Protein AF-A0A0C2M669-F1 (afdb_monomer)

Structure (mmCIF, N/CA/C/O backbone):
data_AF-A0A0C2M669-F1
#
_entry.id   AF-A0A0C2M669-F1
#
loop_
_atom_site.group_PDB
_atom_site.id
_atom_site.type_symbol
_atom_site.label_atom_id
_atom_site.label_alt_id
_atom_site.label_comp_id
_atom_site.label_asym_id
_atom_site.label_entity_id
_atom_site.label_seq_id
_atom_site.pdbx_PDB_ins_code
_atom_site.Cartn_x
_atom_site.Cartn_y
_atom_site.Cartn_z
_atom_site.occupancy
_atom_site.B_iso_or_equiv
_atom_site.auth_seq_id
_atom_site.auth_comp_id
_atom_site.auth_asym_id
_atom_site.auth_atom_id
_atom_site.pdbx_PDB_model_num
ATOM 1 N N . MET A 1 1 ? 34.568 -18.921 17.396 1.00 44.53 1 MET A N 1
ATOM 2 C CA . MET A 1 1 ? 35.371 -19.991 16.759 1.00 44.53 1 MET A CA 1
ATOM 3 C C . MET A 1 1 ? 36.052 -19.413 15.510 1.00 44.53 1 MET A C 1
ATOM 5 O O . MET A 1 1 ? 36.106 -20.054 14.475 1.00 44.53 1 MET A O 1
ATOM 9 N N . ASP A 1 2 ? 36.629 -18.204 15.601 1.00 40.06 2 ASP A N 1
ATOM 10 C CA . ASP A 1 2 ? 36.822 -17.335 14.416 1.00 40.06 2 ASP A CA 1
ATOM 11 C C . ASP A 1 2 ? 38.267 -16.865 14.205 1.00 40.06 2 ASP A C 1
ATOM 13 O O . ASP A 1 2 ? 38.527 -15.861 13.546 1.00 40.06 2 ASP A O 1
ATOM 17 N N . LYS A 1 3 ? 39.242 -17.595 14.758 1.00 39.38 3 LYS A N 1
ATOM 18 C CA . LYS A 1 3 ? 40.675 -17.295 14.571 1.00 39.38 3 LYS A CA 1
ATOM 19 C C . LYS A 1 3 ? 41.401 -18.211 13.578 1.00 39.38 3 LYS A C 1
ATOM 21 O O . LYS A 1 3 ? 42.573 -17.974 13.308 1.00 39.38 3 LYS A O 1
ATOM 26 N N . TYR A 1 4 ? 40.723 -19.194 12.978 1.00 37.78 4 TYR A N 1
ATOM 27 C CA . TYR A 1 4 ? 41.372 -20.209 12.130 1.00 37.78 4 TYR A CA 1
ATOM 28 C C . TYR A 1 4 ? 41.105 -20.096 10.617 1.00 37.78 4 TYR A C 1
ATOM 30 O O . TYR A 1 4 ? 41.740 -20.803 9.840 1.00 37.78 4 TYR A O 1
ATOM 38 N N . LEU A 1 5 ? 40.250 -19.174 10.159 1.00 43.16 5 LEU A N 1
ATOM 39 C CA . LEU A 1 5 ? 39.857 -19.098 8.739 1.00 43.16 5 LEU A CA 1
ATOM 40 C C . LEU A 1 5 ? 40.686 -18.131 7.870 1.00 43.16 5 LEU A C 1
ATOM 42 O O . LEU A 1 5 ? 40.515 -18.114 6.655 1.00 43.16 5 LEU A O 1
ATOM 46 N N . LYS A 1 6 ? 41.621 -17.353 8.438 1.00 43.12 6 LYS A N 1
ATOM 47 C CA . LYS A 1 6 ? 42.347 -16.305 7.684 1.00 43.12 6 LYS A CA 1
ATOM 48 C C . LYS A 1 6 ? 43.726 -16.690 7.123 1.00 43.12 6 LYS A C 1
ATOM 50 O O . LYS A 1 6 ? 44.303 -15.891 6.396 1.00 43.12 6 LYS A O 1
ATOM 55 N N . ARG A 1 7 ? 44.263 -17.892 7.387 1.00 39.41 7 ARG A N 1
ATOM 56 C CA . ARG A 1 7 ? 45.608 -18.279 6.886 1.00 39.41 7 ARG A CA 1
ATOM 57 C C . ARG A 1 7 ? 45.636 -18.952 5.509 1.00 39.41 7 ARG A C 1
ATOM 59 O O . ARG A 1 7 ? 46.642 -18.828 4.825 1.00 39.41 7 ARG A O 1
ATOM 66 N N . LYS A 1 8 ? 44.552 -19.590 5.048 1.00 38.12 8 LYS A N 1
ATOM 67 C CA . LYS A 1 8 ? 44.533 -20.268 3.730 1.00 38.12 8 LYS A CA 1
ATOM 68 C C . LYS A 1 8 ? 44.313 -19.338 2.529 1.00 38.12 8 LYS A C 1
ATOM 70 O O . LYS A 1 8 ? 44.595 -19.736 1.407 1.00 38.12 8 LYS A O 1
ATOM 75 N N . ALA A 1 9 ? 43.839 -18.111 2.744 1.00 41.41 9 ALA A N 1
ATOM 76 C CA . ALA A 1 9 ? 43.594 -17.167 1.651 1.00 41.41 9 ALA A CA 1
ATOM 77 C C . ALA A 1 9 ? 44.859 -16.414 1.201 1.00 41.41 9 ALA A C 1
ATOM 79 O O . ALA A 1 9 ? 44.921 -15.989 0.055 1.00 41.41 9 ALA A O 1
ATOM 80 N N . TYR A 1 10 ? 45.874 -16.279 2.066 1.00 38.34 10 TYR A N 1
ATOM 81 C CA . TYR A 1 10 ? 47.068 -15.477 1.760 1.00 38.34 10 TYR A CA 1
ATOM 82 C C . TYR A 1 10 ? 48.204 -16.258 1.080 1.00 38.34 10 TYR A C 1
ATOM 84 O O . TYR A 1 10 ? 48.945 -15.664 0.309 1.00 38.34 10 TYR A O 1
ATOM 92 N N . GLN A 1 11 ? 48.306 -17.578 1.273 1.00 37.88 11 GLN A N 1
ATOM 93 C CA . GLN A 1 11 ? 49.301 -18.397 0.555 1.00 37.88 11 GLN A CA 1
ATOM 94 C C . GLN A 1 11 ? 48.889 -18.702 -0.898 1.00 37.88 11 GLN A C 1
ATOM 96 O O . GLN A 1 11 ? 49.738 -18.787 -1.774 1.00 37.88 11 GLN A O 1
ATOM 101 N N . ASN A 1 12 ? 47.585 -18.727 -1.201 1.00 35.44 12 ASN A N 1
ATOM 102 C CA . ASN A 1 12 ? 47.089 -18.917 -2.573 1.00 35.44 12 ASN A CA 1
ATOM 103 C C . ASN A 1 12 ? 47.210 -17.665 -3.470 1.00 35.44 12 ASN A C 1
ATOM 105 O O . ASN A 1 12 ? 46.909 -17.744 -4.658 1.00 35.44 12 ASN A O 1
ATOM 109 N N . LEU A 1 13 ? 47.625 -16.516 -2.919 1.00 38.22 13 LEU A N 1
ATOM 110 C CA . LEU A 1 13 ? 47.837 -15.261 -3.657 1.00 38.22 13 LEU A CA 1
ATOM 111 C C . LEU A 1 13 ? 49.298 -15.052 -4.092 1.00 38.22 13 LEU A C 1
ATOM 113 O O . LEU A 1 13 ? 49.553 -14.219 -4.966 1.00 38.22 13 LEU A O 1
ATOM 117 N N . GLU A 1 14 ? 50.243 -15.800 -3.516 1.00 35.59 14 GLU A N 1
ATOM 118 C CA . GLU A 1 14 ? 51.663 -15.743 -3.895 1.00 35.59 14 GLU A CA 1
ATOM 119 C C . GLU A 1 14 ? 52.032 -16.829 -4.920 1.00 35.59 14 GLU A C 1
ATOM 121 O O . GLU A 1 14 ? 52.806 -16.549 -5.836 1.00 35.59 14 GLU A O 1
ATOM 126 N N . ASP A 1 15 ? 51.370 -17.991 -4.899 1.00 35.38 15 ASP A N 1
ATOM 127 C CA . ASP A 1 15 ? 51.602 -19.060 -5.887 1.00 35.38 15 ASP A CA 1
ATOM 128 C C . ASP A 1 15 ? 50.883 -18.833 -7.234 1.00 35.38 15 ASP A C 1
ATOM 130 O O . ASP A 1 15 ? 51.297 -19.360 -8.269 1.00 35.38 15 ASP A O 1
ATOM 134 N N . SER A 1 16 ? 49.849 -17.982 -7.285 1.00 36.19 16 SER A N 1
ATOM 135 C CA . SER A 1 16 ? 49.149 -17.643 -8.537 1.00 36.19 16 SER A CA 1
ATOM 136 C C . SER A 1 16 ? 49.844 -16.551 -9.361 1.00 36.19 16 SER A C 1
ATOM 138 O O . SER A 1 16 ? 49.404 -16.244 -10.468 1.00 36.19 16 SER A O 1
ATOM 140 N N . LYS A 1 17 ? 50.915 -15.939 -8.838 1.00 37.00 17 LYS A N 1
ATOM 141 C CA . LYS A 1 17 ? 51.689 -14.896 -9.533 1.00 37.00 17 LYS A CA 1
ATOM 142 C C . LYS A 1 17 ? 52.885 -15.426 -10.327 1.00 37.00 17 LYS A C 1
ATOM 144 O O . LYS A 1 17 ? 53.562 -14.622 -10.960 1.00 37.00 17 LYS A O 1
ATOM 149 N N . ASN A 1 18 ? 53.129 -16.742 -10.352 1.00 38.03 18 ASN A N 1
ATOM 150 C CA . ASN A 1 18 ? 54.342 -17.294 -10.969 1.00 38.03 18 ASN A CA 1
ATOM 151 C C . ASN A 1 18 ? 54.135 -18.435 -11.985 1.00 38.03 18 ASN A C 1
ATOM 153 O O . ASN A 1 18 ? 55.090 -19.119 -12.348 1.00 38.03 18 ASN A O 1
ATOM 157 N N . ILE A 1 19 ? 52.920 -18.630 -12.511 1.00 37.56 19 ILE A N 1
ATOM 158 C CA . ILE A 1 19 ? 52.672 -19.576 -13.613 1.00 37.56 19 ILE A CA 1
ATOM 159 C C . ILE A 1 19 ? 51.850 -18.870 -14.691 1.00 37.56 19 ILE A C 1
ATOM 161 O O . ILE A 1 19 ? 50.625 -18.847 -14.662 1.00 37.56 19 ILE A O 1
ATOM 165 N N . GLY A 1 20 ? 52.553 -18.246 -15.634 1.00 35.44 20 GLY A N 1
ATOM 166 C CA . GLY A 1 20 ? 51.932 -17.561 -16.769 1.00 35.44 20 GLY A CA 1
ATOM 167 C C . GLY A 1 20 ? 52.829 -16.569 -17.504 1.00 35.44 20 GLY A C 1
ATOM 168 O O . GLY A 1 20 ? 52.420 -16.041 -18.527 1.00 35.44 20 GLY A O 1
ATOM 169 N N . ALA A 1 21 ? 54.060 -16.333 -17.047 1.00 38.78 21 ALA A N 1
ATOM 170 C CA . ALA A 1 21 ? 55.087 -15.659 -17.838 1.00 38.78 21 ALA A CA 1
ATOM 171 C C . ALA A 1 21 ? 55.866 -16.679 -18.691 1.00 38.78 21 ALA A C 1
ATOM 173 O O . ALA A 1 21 ? 57.065 -16.863 -18.500 1.00 38.78 21 ALA A O 1
ATOM 174 N N . LYS A 1 22 ? 55.183 -17.385 -19.603 1.00 36.94 22 LYS A N 1
ATOM 175 C CA . LYS A 1 22 ? 55.812 -18.123 -20.713 1.00 36.94 22 LYS A CA 1
ATOM 176 C C . LYS A 1 22 ? 54.916 -18.059 -21.958 1.00 36.94 22 LYS A C 1
ATOM 178 O O . LYS A 1 22 ? 53.816 -18.598 -21.961 1.00 36.94 22 LYS A O 1
ATOM 183 N N . ASP A 1 23 ? 55.439 -17.383 -22.981 1.00 41.41 23 ASP A N 1
ATOM 184 C CA . ASP A 1 23 ? 54.992 -17.302 -24.380 1.00 41.41 23 ASP A CA 1
ATOM 185 C C . ASP A 1 23 ? 53.610 -16.699 -24.703 1.00 41.41 23 ASP A C 1
ATOM 187 O O . ASP A 1 23 ? 52.722 -17.360 -25.244 1.00 41.41 23 ASP A O 1
ATOM 191 N N . GLU A 1 24 ? 53.492 -15.369 -24.604 1.00 43.09 24 GLU A N 1
ATOM 192 C CA . GLU A 1 24 ? 52.726 -14.634 -25.622 1.00 43.09 24 GLU A CA 1
ATOM 193 C C . GLU A 1 24 ? 53.549 -14.558 -26.919 1.00 43.09 24 GLU A C 1
ATOM 195 O O . GLU A 1 24 ? 54.126 -13.531 -27.288 1.00 43.09 24 GLU A O 1
ATOM 200 N N . LEU A 1 25 ? 53.558 -15.649 -27.686 1.00 46.88 25 LEU A N 1
ATOM 201 C CA . LEU A 1 25 ? 53.689 -15.516 -29.133 1.00 46.88 25 LEU A CA 1
ATOM 202 C C . LEU A 1 25 ? 52.531 -14.622 -29.578 1.00 46.88 25 LEU A C 1
ATOM 204 O O . LEU A 1 25 ? 51.391 -15.087 -29.616 1.00 46.88 25 LEU A O 1
ATOM 208 N N . LYS A 1 26 ? 52.805 -13.344 -29.885 1.00 49.50 26 LYS A N 1
ATOM 209 C CA . LYS A 1 26 ? 51.851 -12.410 -30.504 1.00 49.50 26 LYS A CA 1
ATOM 210 C C . LYS A 1 26 ? 51.163 -13.127 -31.667 1.00 49.50 26 LYS A C 1
ATOM 212 O O . LYS A 1 26 ? 51.704 -13.194 -32.773 1.00 49.50 26 LYS A O 1
ATOM 217 N N . ARG A 1 27 ? 49.981 -13.703 -31.426 1.00 57.84 27 ARG A N 1
ATOM 218 C CA . ARG A 1 27 ? 49.204 -14.379 -32.465 1.00 57.84 27 ARG A CA 1
ATOM 219 C C . ARG A 1 27 ? 48.897 -13.312 -33.502 1.00 57.84 27 ARG A C 1
ATOM 221 O O . ARG A 1 27 ? 48.177 -12.362 -33.207 1.00 57.84 27 ARG A O 1
ATOM 2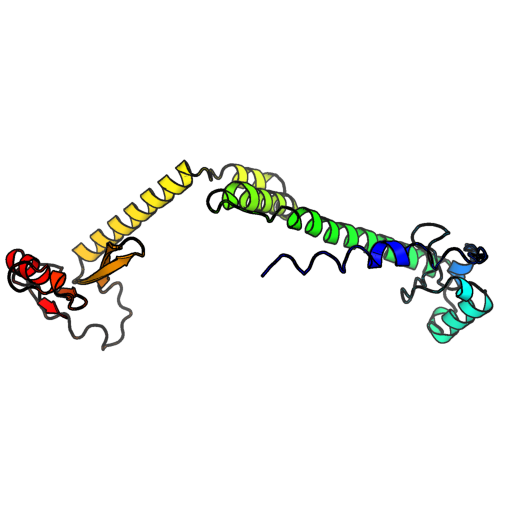28 N N . LYS A 1 28 ? 49.479 -13.429 -34.699 1.00 62.22 28 LYS A N 1
ATOM 229 C CA . LYS A 1 28 ? 49.224 -12.500 -35.805 1.00 62.22 28 LYS A CA 1
ATOM 230 C C . LYS A 1 28 ? 47.722 -12.515 -36.100 1.00 62.22 28 LYS A C 1
ATOM 232 O O . LYS A 1 28 ? 47.216 -13.462 -36.701 1.00 62.22 28 LYS A O 1
ATOM 237 N N . ARG A 1 29 ? 47.006 -11.488 -35.640 1.00 68.56 29 ARG A N 1
ATOM 238 C CA . ARG A 1 29 ? 45.582 -11.294 -35.918 1.00 68.56 29 ARG A CA 1
ATOM 239 C C . ARG A 1 29 ? 45.457 -10.792 -37.350 1.00 68.56 29 ARG A C 1
ATOM 241 O O . ARG A 1 29 ? 46.122 -9.836 -37.743 1.00 68.56 29 ARG A O 1
ATOM 248 N N . ARG A 1 30 ? 44.635 -11.463 -38.153 1.00 73.94 30 ARG A N 1
ATOM 249 C CA . ARG A 1 30 ? 44.272 -10.968 -39.480 1.00 73.94 30 ARG A CA 1
ATOM 250 C C . ARG A 1 30 ? 43.439 -9.701 -39.279 1.00 73.94 30 ARG A C 1
ATOM 252 O O . ARG A 1 30 ? 42.550 -9.709 -38.432 1.00 73.94 30 ARG A O 1
ATOM 259 N N . LYS A 1 31 ? 43.763 -8.633 -40.009 1.00 80.25 31 LYS A N 1
ATOM 260 C CA . LYS A 1 31 ? 42.965 -7.401 -40.024 1.00 80.25 31 LYS A CA 1
ATOM 261 C C . LYS A 1 31 ? 41.733 -7.595 -40.903 1.00 80.25 31 LYS A C 1
ATOM 263 O O . LYS A 1 31 ? 41.762 -8.404 -41.833 1.00 80.25 31 LYS A O 1
ATOM 268 N N . TYR A 1 32 ? 40.665 -6.877 -40.581 1.00 83.12 32 TYR A N 1
ATOM 269 C CA . TYR A 1 32 ? 39.461 -6.859 -41.396 1.00 83.12 32 TYR A CA 1
ATOM 270 C C . TYR A 1 32 ? 39.747 -6.238 -42.772 1.00 83.12 32 TYR A C 1
ATOM 272 O O . TYR A 1 32 ? 40.492 -5.267 -42.881 1.00 83.12 32 TYR A O 1
ATOM 280 N N . ASP A 1 33 ? 39.152 -6.814 -43.814 1.00 84.38 33 ASP A N 1
ATOM 281 C CA . ASP A 1 33 ? 39.159 -6.262 -45.165 1.00 84.38 33 ASP A CA 1
ATOM 282 C C . ASP A 1 33 ? 37.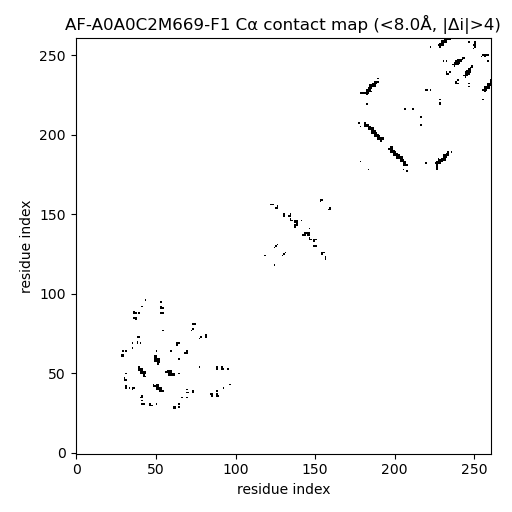740 -5.759 -45.486 1.00 84.38 33 ASP A C 1
ATOM 284 O O . ASP A 1 33 ? 36.791 -6.550 -45.398 1.00 84.38 33 ASP A O 1
ATOM 288 N N . PRO A 1 34 ? 37.560 -4.483 -45.877 1.00 84.50 34 PRO A N 1
ATOM 289 C CA . PRO A 1 34 ? 36.263 -3.936 -46.269 1.00 84.50 34 PRO A CA 1
ATOM 290 C C . PRO A 1 34 ? 35.519 -4.749 -47.332 1.00 84.50 34 PRO A C 1
ATOM 292 O O . PRO A 1 34 ? 34.291 -4.697 -47.374 1.00 84.50 34 PRO A O 1
ATOM 295 N N . GLN A 1 35 ? 36.213 -5.525 -48.169 1.00 86.06 35 GLN A N 1
ATOM 296 C CA . GLN A 1 35 ? 35.588 -6.384 -49.176 1.00 86.06 35 GLN A CA 1
ATOM 297 C C . GLN A 1 35 ? 34.791 -7.547 -48.567 1.00 86.06 35 GLN A C 1
ATOM 299 O O . GLN A 1 35 ? 33.864 -8.050 -49.207 1.00 86.06 35 GLN A O 1
ATOM 304 N N . TYR A 1 36 ? 35.074 -7.950 -47.324 1.00 89.38 36 TYR A N 1
ATOM 305 C CA . TYR A 1 36 ? 34.394 -9.069 -46.657 1.00 89.38 36 TYR A CA 1
ATOM 306 C C . TYR A 1 36 ? 32.920 -8.799 -46.347 1.00 89.38 36 TYR A C 1
ATOM 308 O O . TYR A 1 36 ? 32.159 -9.747 -46.145 1.00 89.38 36 TYR A O 1
ATOM 316 N N . ILE A 1 37 ? 32.475 -7.543 -46.424 1.00 88.50 37 ILE A N 1
ATOM 317 C CA . ILE A 1 37 ? 31.050 -7.208 -46.344 1.00 88.50 37 ILE A CA 1
ATOM 318 C C . ILE A 1 37 ? 30.237 -7.834 -47.486 1.00 88.50 37 ILE A C 1
ATOM 320 O O . ILE A 1 37 ? 29.066 -8.139 -47.296 1.00 88.50 37 ILE A O 1
ATOM 324 N N . SER A 1 38 ? 30.856 -8.114 -48.643 1.00 86.69 38 SER A N 1
ATOM 325 C CA . SER A 1 38 ? 30.211 -8.858 -49.741 1.00 86.69 38 SER A CA 1
ATOM 326 C C . SER A 1 38 ? 29.883 -10.311 -49.379 1.00 86.69 38 SER A C 1
ATOM 328 O O . SER A 1 38 ? 28.992 -10.904 -49.974 1.00 86.69 38 SER A O 1
ATOM 330 N N . LEU A 1 39 ? 30.566 -10.864 -48.372 1.00 88.06 39 LEU A N 1
ATOM 331 C CA . LEU A 1 39 ? 30.291 -12.174 -47.777 1.00 88.06 39 LEU A CA 1
ATOM 332 C C . LEU A 1 39 ? 29.445 -12.049 -46.497 1.00 88.06 39 LEU A C 1
ATOM 334 O O . LEU A 1 39 ? 29.397 -12.979 -45.695 1.0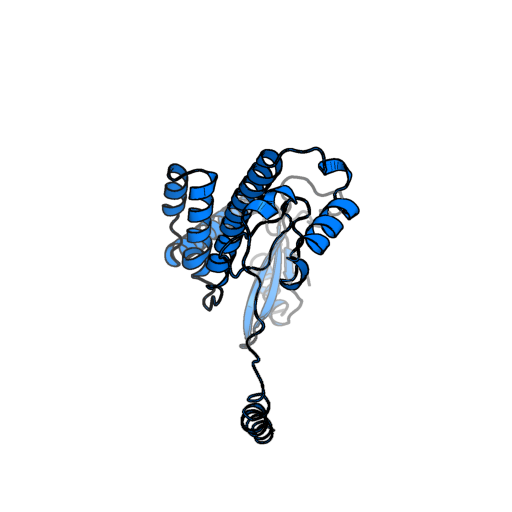0 88.06 39 LEU A O 1
ATOM 338 N N . GLY A 1 40 ? 28.829 -10.885 -46.267 1.00 88.50 40 GLY A N 1
ATOM 339 C CA . GLY A 1 40 ? 27.995 -10.615 -45.101 1.00 88.50 40 GLY A CA 1
ATOM 340 C C . GLY A 1 40 ? 28.761 -10.483 -43.784 1.00 88.50 40 GLY A C 1
ATOM 341 O O . GLY A 1 40 ? 28.166 -10.681 -42.730 1.00 88.50 40 GLY A O 1
ATOM 342 N N . VAL A 1 41 ? 30.060 -10.166 -43.798 1.00 90.25 41 VAL A N 1
ATOM 343 C CA . VAL A 1 41 ? 30.891 -10.100 -42.580 1.00 90.25 41 VAL A CA 1
ATOM 344 C C . VAL A 1 41 ? 31.362 -8.674 -42.322 1.00 90.25 41 VAL A C 1
ATOM 346 O O . VAL A 1 41 ? 31.825 -7.999 -43.236 1.00 90.25 41 VAL A O 1
ATOM 349 N N . SER A 1 42 ? 31.279 -8.210 -41.074 1.00 88.44 42 SER A N 1
ATOM 350 C CA . SER A 1 42 ? 31.763 -6.888 -40.670 1.00 88.44 42 SER A CA 1
ATOM 351 C C . SER A 1 42 ? 32.304 -6.847 -39.243 1.00 88.44 42 SER A C 1
ATOM 353 O O . SER A 1 42 ? 32.006 -7.716 -38.428 1.00 88.44 42 SER A O 1
ATOM 355 N N . THR A 1 43 ? 33.068 -5.806 -38.924 1.00 83.69 43 THR A N 1
ATOM 356 C CA . THR A 1 43 ? 33.411 -5.411 -37.553 1.00 83.69 43 THR A CA 1
ATOM 357 C C . THR A 1 43 ? 32.419 -4.345 -37.065 1.00 83.69 43 THR A C 1
ATOM 359 O O . THR A 1 43 ? 31.920 -3.522 -37.841 1.00 83.69 43 THR A O 1
ATOM 362 N N . VAL A 1 44 ? 32.047 -4.417 -35.784 1.00 69.25 44 VAL A N 1
ATOM 363 C CA . VAL A 1 44 ? 30.942 -3.631 -35.186 1.00 69.25 44 VAL A CA 1
ATOM 364 C C . VAL A 1 44 ? 31.457 -2.493 -34.293 1.00 69.25 44 VAL A C 1
ATOM 366 O O . VAL A 1 44 ? 30.688 -1.597 -33.952 1.00 69.25 44 VAL A O 1
ATOM 369 N N . GLY A 1 45 ? 32.738 -2.505 -33.924 1.00 70.31 45 GLY A N 1
ATOM 370 C CA . GLY A 1 45 ? 33.403 -1.435 -33.182 1.00 70.31 45 GLY A CA 1
ATOM 371 C C . GLY A 1 45 ? 34.757 -1.112 -33.806 1.00 70.31 45 GLY A C 1
ATOM 372 O O . GLY A 1 45 ? 34.799 -0.407 -34.810 1.00 70.31 45 GLY A O 1
ATOM 373 N N . SER A 1 46 ? 35.851 -1.613 -33.236 1.00 65.38 46 SER A N 1
ATOM 374 C CA . SER A 1 46 ? 37.207 -1.407 -33.767 1.00 65.38 46 SER A CA 1
ATOM 375 C C . SER A 1 46 ? 37.607 -2.492 -34.776 1.00 65.38 46 SER A C 1
ATOM 377 O O . SER A 1 46 ? 37.012 -3.569 -34.824 1.00 65.38 46 SER A O 1
ATOM 379 N N . ASP A 1 47 ? 38.662 -2.251 -35.560 1.00 62.12 47 ASP A N 1
ATOM 380 C CA . ASP A 1 47 ? 39.260 -3.276 -36.438 1.00 62.12 47 ASP A CA 1
ATOM 381 C C . ASP A 1 47 ? 39.836 -4.480 -35.661 1.00 62.12 47 ASP A C 1
ATOM 383 O O . ASP A 1 47 ? 40.151 -5.515 -36.254 1.00 62.12 47 ASP A O 1
ATOM 387 N N . ASP A 1 48 ? 39.945 -4.355 -34.334 1.00 65.62 48 ASP A N 1
ATOM 388 C CA . ASP A 1 48 ? 40.382 -5.402 -33.413 1.00 65.62 48 ASP A CA 1
ATOM 389 C C . ASP A 1 48 ? 39.229 -6.237 -32.834 1.00 65.62 48 ASP A C 1
ATOM 391 O O . ASP A 1 48 ? 39.481 -7.268 -32.188 1.00 65.62 48 ASP A O 1
ATOM 395 N N . ASP A 1 49 ? 37.978 -5.839 -33.074 1.00 74.12 49 ASP A N 1
ATOM 396 C CA . ASP A 1 49 ? 36.813 -6.607 -32.653 1.00 74.12 49 ASP A CA 1
ATOM 397 C C . ASP A 1 49 ? 36.685 -7.913 -33.446 1.00 74.12 49 ASP A C 1
ATOM 399 O O . ASP A 1 49 ? 37.072 -8.003 -34.617 1.00 74.12 49 ASP A O 1
ATOM 403 N N . PRO A 1 50 ? 36.132 -8.972 -32.828 1.00 80.88 50 PRO A N 1
ATOM 404 C CA . PRO A 1 50 ? 35.869 -10.203 -33.547 1.00 80.88 50 PRO A CA 1
ATOM 405 C C . PRO A 1 50 ? 34.900 -9.936 -34.715 1.00 80.88 50 PRO A C 1
ATOM 407 O O . PRO A 1 50 ? 33.891 -9.247 -34.529 1.00 80.88 50 PRO A O 1
ATOM 410 N N . PRO A 1 51 ? 35.175 -10.491 -35.908 1.00 87.69 51 PRO A N 1
ATOM 411 C CA . PRO A 1 51 ? 34.282 -10.374 -37.059 1.00 87.69 51 PRO A CA 1
ATOM 412 C C . PRO A 1 51 ? 32.884 -10.911 -36.730 1.00 87.69 51 PRO A C 1
ATOM 414 O O . PRO A 1 51 ? 32.739 -11.942 -36.077 1.00 87.69 51 PRO A O 1
ATOM 417 N N . LEU A 1 52 ? 31.853 -10.237 -37.224 1.00 90.38 52 LEU A N 1
ATOM 418 C CA . LEU A 1 52 ? 30.448 -10.589 -37.048 1.00 90.38 52 LEU A CA 1
ATOM 419 C C . LEU A 1 52 ? 29.809 -10.840 -38.416 1.00 90.38 52 LEU A C 1
ATOM 421 O O . LEU A 1 52 ? 29.967 -10.029 -39.328 1.00 90.38 52 LEU A O 1
ATOM 425 N N . CYS A 1 53 ? 29.044 -11.921 -38.558 1.00 92.00 53 CYS A N 1
ATOM 426 C CA . CYS A 1 53 ? 28.138 -12.062 -39.695 1.00 92.00 53 CYS A CA 1
ATOM 427 C C . CYS A 1 53 ? 26.917 -11.149 -39.499 1.00 92.00 53 CYS A C 1
ATOM 429 O O . CYS A 1 53 ? 26.205 -11.282 -38.510 1.00 92.00 53 CYS A O 1
ATOM 431 N N . VAL A 1 54 ? 26.642 -10.230 -40.425 1.00 90.19 54 VAL A N 1
ATOM 432 C CA . VAL A 1 54 ? 25.532 -9.265 -40.297 1.00 90.19 54 VAL A CA 1
ATOM 433 C C . VAL A 1 54 ? 24.159 -9.897 -40.543 1.00 90.19 54 VAL A C 1
ATOM 435 O O . VAL A 1 54 ? 23.146 -9.290 -40.214 1.00 90.19 54 VAL A O 1
ATOM 438 N N . VAL A 1 55 ? 24.119 -11.115 -41.095 1.00 89.00 55 VAL A N 1
ATOM 439 C CA . VAL A 1 55 ? 22.878 -11.855 -41.369 1.00 89.00 55 VAL A CA 1
ATOM 440 C C . VAL A 1 55 ? 22.442 -12.669 -40.149 1.00 89.00 55 VAL A C 1
ATOM 442 O O . VAL A 1 55 ? 21.341 -12.467 -39.652 1.00 89.00 55 VAL A O 1
ATOM 445 N N . CYS A 1 56 ? 23.301 -13.559 -39.632 1.00 90.50 56 CYS A N 1
ATOM 446 C CA . CYS A 1 56 ? 22.981 -14.386 -38.456 1.00 90.50 56 CYS A CA 1
ATOM 447 C C . CYS A 1 56 ? 23.455 -13.811 -37.118 1.00 90.50 56 CYS A C 1
ATOM 449 O O . CYS A 1 56 ? 23.208 -14.417 -36.079 1.00 90.50 56 CYS A O 1
ATOM 451 N N . LEU A 1 57 ? 24.170 -12.682 -37.120 1.00 87.69 57 LEU A N 1
ATOM 452 C CA . LEU A 1 57 ? 24.749 -12.060 -35.921 1.00 87.69 57 LEU A CA 1
ATOM 453 C C . LEU A 1 57 ? 25.723 -12.978 -35.158 1.00 87.69 57 LEU A C 1
ATOM 455 O O . LEU A 1 57 ? 26.029 -12.747 -33.987 1.00 87.69 57 LEU A O 1
ATOM 459 N N . GLN A 1 58 ? 26.256 -14.008 -35.820 1.00 90.50 58 GLN A N 1
ATOM 460 C CA . GLN A 1 58 ? 27.248 -14.900 -35.236 1.00 90.50 58 GLN A CA 1
ATOM 461 C C . GLN A 1 58 ? 28.615 -14.211 -35.174 1.00 90.50 58 GLN A C 1
ATOM 463 O O . GLN A 1 58 ? 29.138 -13.743 -36.191 1.00 90.50 58 GLN A O 1
ATOM 468 N N . LYS A 1 59 ? 29.224 -14.185 -33.981 1.00 88.81 59 LYS A N 1
ATOM 469 C CA . LYS A 1 59 ? 30.624 -13.775 -33.798 1.00 88.81 59 LYS A CA 1
ATOM 470 C C . LYS A 1 59 ? 31.542 -14.884 -34.301 1.00 88.81 59 LYS A C 1
ATOM 472 O O . LYS A 1 59 ? 31.472 -16.022 -33.841 1.00 88.81 59 LYS A O 1
ATOM 477 N N . LEU A 1 60 ? 32.409 -14.546 -35.240 1.00 87.56 60 LEU A N 1
ATOM 478 C CA . LEU A 1 60 ? 33.382 -15.439 -35.847 1.00 87.56 60 LEU A CA 1
ATOM 479 C C . LEU A 1 60 ? 34.753 -15.231 -35.186 1.00 87.56 60 LEU A C 1
ATOM 481 O O . LEU A 1 60 ? 35.105 -14.142 -34.731 1.00 87.56 60 LEU A O 1
ATOM 485 N N . SER A 1 61 ? 35.559 -16.290 -35.127 1.00 85.94 61 SER A N 1
ATOM 486 C CA . SER A 1 61 ? 36.937 -16.184 -34.640 1.00 85.94 61 SER A CA 1
ATOM 487 C C . SER A 1 61 ? 37.827 -15.458 -35.655 1.00 85.94 61 SER A C 1
ATOM 489 O O . SER A 1 61 ? 37.570 -15.491 -36.860 1.00 85.94 61 SER A O 1
ATOM 491 N N . ASN A 1 62 ? 38.931 -14.854 -35.203 1.00 82.94 62 ASN A N 1
ATOM 492 C CA . ASN A 1 62 ? 39.878 -14.189 -36.110 1.00 82.94 62 ASN A CA 1
ATOM 493 C C . ASN A 1 62 ? 40.448 -15.164 -37.166 1.00 82.94 62 ASN A C 1
ATOM 495 O O . ASN A 1 62 ? 40.556 -14.830 -38.344 1.00 82.94 62 ASN A O 1
ATOM 499 N N . GLU A 1 63 ? 40.693 -16.421 -36.785 1.00 81.25 63 GLU A N 1
ATOM 500 C CA . GLU A 1 63 ? 41.123 -17.479 -37.710 1.00 81.25 63 GLU A CA 1
ATOM 501 C C . GLU A 1 63 ? 40.111 -17.799 -38.816 1.00 81.25 63 GLU A C 1
ATOM 503 O O . GLU A 1 63 ? 40.474 -18.388 -39.843 1.00 81.25 63 GLU A O 1
ATOM 508 N N . SER A 1 64 ? 38.841 -17.456 -38.595 1.00 82.12 64 SER A N 1
ATOM 509 C CA . SER A 1 64 ? 37.761 -17.637 -39.557 1.00 82.12 64 SER A CA 1
ATOM 510 C C . SER A 1 64 ? 37.733 -16.535 -40.614 1.00 82.12 64 SER A C 1
ATOM 512 O O . SER A 1 64 ? 37.139 -16.758 -41.658 1.00 82.12 64 SER A O 1
ATOM 514 N N . MET A 1 65 ? 38.474 -15.427 -40.444 1.00 83.19 65 MET A N 1
ATOM 515 C CA . MET A 1 65 ? 38.610 -14.355 -41.451 1.00 83.19 65 MET A CA 1
ATOM 516 C C . MET A 1 65 ? 39.418 -14.740 -42.694 1.00 83.19 65 MET A C 1
ATOM 518 O O . MET A 1 65 ? 39.700 -13.904 -43.550 1.00 83.19 65 MET A O 1
ATOM 522 N N . LYS A 1 66 ? 39.829 -16.004 -42.827 1.00 87.69 66 LYS A N 1
ATOM 523 C CA . LYS A 1 66 ? 40.375 -16.496 -44.093 1.00 87.69 66 LYS A CA 1
ATOM 524 C C . LYS A 1 66 ? 39.247 -16.479 -45.141 1.00 87.69 66 LYS A C 1
ATOM 526 O O . LYS A 1 66 ? 38.209 -17.083 -44.870 1.00 87.69 66 LYS A O 1
ATOM 531 N N . PRO A 1 67 ? 39.443 -15.898 -46.342 1.00 85.94 67 PRO A N 1
ATOM 532 C CA . PRO A 1 67 ? 38.386 -15.779 -47.353 1.00 85.94 67 PRO A CA 1
ATOM 533 C C . PRO A 1 67 ? 37.657 -17.093 -47.659 1.00 85.94 67 PRO A C 1
ATOM 535 O O . PRO A 1 67 ? 36.435 -17.114 -47.739 1.00 85.94 67 PRO A O 1
ATOM 538 N N . ALA A 1 68 ? 38.381 -18.216 -47.728 1.00 87.62 68 ALA A N 1
ATOM 539 C CA . ALA A 1 68 ? 37.784 -19.536 -47.935 1.00 87.62 68 ALA A CA 1
ATOM 540 C C . ALA A 1 68 ? 36.819 -19.953 -46.807 1.00 87.62 68 ALA A C 1
ATOM 542 O O . ALA A 1 68 ? 35.783 -20.557 -47.070 1.00 87.62 68 ALA A O 1
ATOM 543 N N . LYS A 1 69 ? 37.131 -19.612 -45.550 1.00 89.75 69 LYS A N 1
ATOM 544 C CA . LYS A 1 69 ? 36.286 -19.926 -44.389 1.00 89.75 69 LYS A CA 1
ATOM 545 C C . LYS A 1 69 ? 35.070 -19.005 -44.308 1.00 89.75 69 LYS A C 1
ATOM 547 O O . LYS A 1 69 ? 33.987 -19.502 -44.012 1.00 89.75 69 LYS A O 1
ATOM 552 N N . LEU A 1 70 ? 35.233 -17.714 -44.614 1.00 89.00 70 LEU A N 1
ATOM 553 C CA . LEU A 1 70 ? 34.114 -16.770 -44.705 1.00 89.00 70 LEU A CA 1
ATOM 554 C C . LEU A 1 70 ? 33.159 -17.160 -45.833 1.00 89.00 70 LEU A C 1
ATOM 556 O O . LEU A 1 70 ? 31.959 -17.263 -45.604 1.00 89.00 70 LEU A O 1
ATOM 560 N N . LYS A 1 71 ? 33.697 -17.477 -47.018 1.00 89.25 71 LYS A N 1
ATOM 561 C CA . LYS A 1 71 ? 32.909 -17.964 -48.152 1.00 89.25 71 LYS A CA 1
ATOM 562 C C . LYS A 1 71 ? 32.175 -19.250 -47.796 1.00 89.25 71 LYS A C 1
ATOM 564 O O . LYS A 1 71 ? 30.985 -19.332 -48.051 1.00 89.25 71 LYS A O 1
ATOM 569 N N . ARG A 1 72 ? 32.848 -20.209 -47.146 1.00 91.94 72 ARG A N 1
ATOM 570 C CA . ARG A 1 72 ? 32.212 -21.445 -46.675 1.00 91.94 72 ARG A CA 1
ATOM 571 C C . ARG A 1 72 ? 31.061 -21.155 -45.714 1.00 91.94 72 ARG A C 1
ATOM 573 O O . ARG A 1 72 ? 29.965 -21.622 -45.978 1.00 91.94 72 ARG A O 1
ATOM 580 N N . HIS A 1 73 ? 31.296 -20.368 -44.659 1.00 91.81 73 HIS A N 1
ATOM 581 C CA . HIS A 1 73 ? 30.252 -19.965 -43.708 1.00 91.81 73 HIS A CA 1
ATOM 582 C C . HIS A 1 73 ? 29.061 -19.333 -44.432 1.00 91.81 73 HIS A C 1
ATOM 584 O O . HIS A 1 73 ? 27.925 -19.737 -44.212 1.00 91.81 73 HIS A O 1
ATOM 590 N N . PHE A 1 74 ? 29.329 -18.403 -45.346 1.00 89.81 74 PHE A N 1
ATOM 591 C CA . PHE A 1 74 ? 28.293 -17.728 -46.110 1.00 89.81 74 PHE A CA 1
ATOM 592 C C . PHE A 1 74 ? 27.510 -18.696 -47.008 1.00 89.81 74 PHE A C 1
ATOM 594 O O . PHE A 1 74 ? 26.289 -18.702 -46.979 1.00 89.81 74 PHE A O 1
ATOM 601 N N . THR A 1 75 ? 28.179 -19.595 -47.734 1.00 89.56 75 THR A N 1
ATOM 602 C CA . THR A 1 75 ? 27.497 -20.573 -48.596 1.00 89.56 75 THR A CA 1
ATOM 603 C C . THR A 1 75 ? 26.722 -21.636 -47.822 1.00 89.56 75 THR A C 1
ATOM 605 O O . THR A 1 75 ? 25.697 -22.091 -48.311 1.00 89.56 75 THR A O 1
ATOM 608 N N . THR A 1 76 ? 27.188 -22.050 -46.639 1.00 91.94 76 THR A N 1
ATOM 609 C CA . THR A 1 76 ? 26.525 -23.108 -45.861 1.00 91.94 76 THR A CA 1
ATOM 610 C C . THR A 1 76 ? 25.390 -22.570 -44.999 1.00 91.94 76 THR A C 1
ATOM 612 O O . THR A 1 76 ? 24.402 -23.265 -44.815 1.00 91.94 76 THR A O 1
ATOM 615 N N . MET A 1 77 ? 25.531 -21.355 -44.458 1.00 88.81 77 MET A N 1
ATOM 616 C CA . MET A 1 77 ? 24.538 -20.751 -43.560 1.00 88.81 77 MET A CA 1
ATOM 617 C C . MET A 1 77 ? 23.559 -19.826 -44.294 1.00 88.81 77 MET A C 1
ATOM 619 O O . MET A 1 77 ? 22.459 -19.592 -43.803 1.00 88.81 77 MET A O 1
ATOM 623 N N . HIS A 1 78 ? 23.963 -19.268 -45.440 1.00 91.19 78 HIS A N 1
ATOM 624 C CA . HIS A 1 78 ? 23.256 -18.200 -46.157 1.00 91.19 78 HIS A CA 1
ATOM 625 C C . HIS A 1 78 ? 23.247 -18.432 -47.679 1.00 91.19 78 HIS A C 1
ATOM 627 O O . HIS A 1 78 ? 23.412 -17.493 -48.460 1.00 91.19 78 HIS A O 1
ATOM 633 N N . SER A 1 79 ? 23.047 -19.683 -48.110 1.00 87.94 79 SER A N 1
ATOM 634 C CA . SER A 1 79 ? 23.008 -20.081 -49.529 1.00 87.94 79 SER A CA 1
ATOM 635 C C . SER A 1 79 ? 22.013 -19.261 -50.363 1.00 87.94 79 SER A C 1
ATOM 637 O O . SER A 1 79 ? 22.294 -18.907 -51.505 1.00 87.94 79 SER A O 1
ATOM 639 N N . GLU A 1 80 ? 20.883 -18.884 -49.770 1.00 90.06 80 GLU A N 1
ATOM 640 C CA . GLU A 1 80 ? 19.819 -18.094 -50.402 1.00 90.06 80 GLU A CA 1
ATOM 641 C C . GLU A 1 80 ? 20.227 -16.642 -50.708 1.00 90.06 80 GLU A C 1
ATOM 643 O O . GLU A 1 80 ? 19.610 -15.970 -51.535 1.00 90.06 80 GLU A O 1
ATOM 648 N N . LEU A 1 81 ? 21.279 -16.138 -50.054 1.00 88.12 81 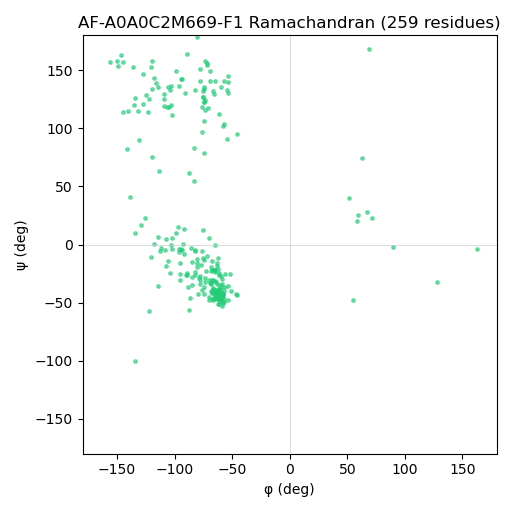LEU A N 1
ATOM 649 C CA . LEU A 1 81 ? 21.710 -14.742 -50.146 1.00 88.12 81 LEU A CA 1
ATOM 650 C C . LEU A 1 81 ? 22.928 -14.543 -51.056 1.00 88.12 81 LEU A C 1
ATOM 652 O O . LEU A 1 81 ? 23.413 -13.420 -51.178 1.00 88.12 81 LEU A O 1
ATOM 656 N N . ILE A 1 82 ? 23.394 -15.596 -51.738 1.00 84.69 82 ILE A N 1
ATOM 657 C CA . ILE A 1 82 ? 24.566 -15.549 -52.631 1.00 84.69 82 ILE A CA 1
ATOM 658 C C . ILE A 1 82 ? 24.392 -14.536 -53.771 1.00 84.69 82 ILE A C 1
ATOM 660 O O . ILE A 1 82 ? 25.358 -13.895 -54.177 1.00 84.69 82 ILE A O 1
ATOM 664 N N . SER A 1 83 ? 23.166 -14.361 -54.270 1.00 86.69 83 SER A N 1
ATOM 665 C CA . SER A 1 83 ? 22.854 -13.441 -55.370 1.00 86.69 83 SER A CA 1
ATOM 666 C C . SER A 1 83 ? 22.675 -11.982 -54.936 1.00 86.69 83 SER A C 1
ATOM 668 O O . SER A 1 83 ? 22.467 -11.111 -55.784 1.00 86.69 83 SER A O 1
ATOM 670 N N . LYS A 1 84 ? 22.711 -11.681 -53.631 1.00 90.44 84 LYS A N 1
ATOM 671 C CA . LYS A 1 84 ? 22.450 -10.325 -53.138 1.00 90.44 84 LYS A CA 1
ATOM 672 C C . LYS A 1 84 ? 23.669 -9.414 -53.330 1.00 90.44 84 LYS A C 1
ATOM 674 O O . LYS A 1 84 ? 24.801 -9.831 -53.095 1.00 90.44 84 LYS A O 1
ATOM 679 N N . PRO A 1 85 ? 23.456 -8.144 -53.719 1.00 91.25 85 PRO A N 1
ATOM 680 C CA . PRO A 1 85 ? 24.547 -7.198 -53.913 1.00 91.25 85 PRO A CA 1
ATOM 681 C C . PRO A 1 85 ? 25.128 -6.732 -52.574 1.00 91.25 85 PRO A C 1
ATOM 683 O O . PRO A 1 85 ? 24.438 -6.696 -51.558 1.00 91.25 85 PRO A O 1
ATOM 686 N N . LYS A 1 86 ? 26.377 -6.257 -52.595 1.00 89.31 86 LYS A N 1
ATOM 687 C CA . LYS A 1 86 ? 27.105 -5.713 -51.432 1.00 89.31 86 LYS A CA 1
ATOM 688 C C . LYS A 1 86 ? 26.277 -4.731 -50.581 1.00 89.31 86 LYS A C 1
ATOM 690 O O . LYS A 1 86 ? 26.258 -4.845 -49.358 1.00 89.31 86 LYS A O 1
ATOM 695 N N . HIS A 1 87 ? 25.543 -3.827 -51.232 1.00 90.62 87 HIS A N 1
ATOM 696 C CA . HIS A 1 87 ? 24.718 -2.804 -50.576 1.00 90.62 87 HIS A CA 1
ATOM 697 C C . HIS A 1 87 ? 23.621 -3.389 -49.663 1.00 90.62 87 HIS A C 1
ATOM 699 O O . HIS A 1 87 ? 23.220 -2.770 -48.679 1.00 90.62 87 HIS A O 1
ATOM 705 N N . TYR A 1 88 ? 23.146 -4.609 -49.941 1.00 91.88 88 TYR A N 1
ATOM 706 C CA . TYR A 1 88 ? 22.209 -5.307 -49.059 1.00 91.88 88 TYR A CA 1
ATOM 707 C C . TYR A 1 88 ? 22.833 -5.581 -47.680 1.00 91.88 88 TYR A C 1
ATOM 709 O O . TYR A 1 88 ? 22.212 -5.312 -46.653 1.00 91.88 88 TYR A O 1
ATOM 717 N N . PHE A 1 89 ? 24.082 -6.051 -47.650 1.00 91.25 89 PHE A N 1
ATOM 718 C CA . PHE A 1 89 ? 24.799 -6.355 -46.409 1.00 91.25 89 PHE A CA 1
ATOM 719 C C . PHE A 1 89 ? 25.241 -5.090 -45.665 1.00 91.25 89 PHE A C 1
ATOM 721 O O . PHE A 1 89 ? 25.238 -5.071 -44.435 1.00 91.25 89 PHE A O 1
ATOM 728 N N . GLU A 1 90 ? 25.558 -4.015 -46.391 1.00 90.75 90 GLU A N 1
ATOM 729 C CA . GLU A 1 90 ? 25.824 -2.696 -45.801 1.00 90.75 90 GLU A CA 1
ATOM 730 C C . GLU A 1 90 ? 24.583 -2.164 -45.067 1.00 90.75 90 GLU A C 1
ATOM 732 O O . GLU A 1 90 ? 24.665 -1.824 -43.887 1.00 90.75 90 GLU A O 1
ATOM 737 N N . ARG A 1 91 ? 23.401 -2.230 -45.695 1.00 92.44 91 ARG A N 1
ATOM 738 C CA . ARG A 1 91 ? 22.132 -1.885 -45.034 1.00 92.44 91 ARG A CA 1
ATOM 739 C C . ARG A 1 91 ? 21.861 -2.761 -43.808 1.00 92.44 91 ARG A C 1
ATOM 741 O O . ARG A 1 91 ? 21.422 -2.261 -42.773 1.00 92.44 91 ARG A O 1
ATOM 748 N N . GLN A 1 92 ? 22.126 -4.064 -43.897 1.00 89.50 92 GLN A N 1
ATOM 749 C CA . GLN A 1 92 ? 21.922 -4.981 -42.774 1.00 89.50 92 GLN A CA 1
ATOM 750 C C . GLN A 1 92 ? 22.820 -4.629 -41.573 1.00 89.50 92 GLN A C 1
ATOM 752 O O . GLN A 1 92 ? 22.367 -4.655 -40.426 1.00 89.50 92 GLN A O 1
ATOM 757 N N . LYS A 1 93 ? 24.070 -4.225 -41.833 1.00 89.94 93 LYS A N 1
ATOM 758 C CA . LYS A 1 93 ? 24.988 -3.704 -40.812 1.00 89.94 93 LYS A CA 1
ATOM 759 C C . LYS A 1 93 ? 24.421 -2.461 -40.124 1.00 89.94 93 LYS A C 1
ATOM 761 O O . LYS A 1 93 ? 24.428 -2.392 -38.895 1.00 89.94 93 LYS A O 1
ATOM 766 N N . GLU A 1 94 ? 23.934 -1.489 -40.890 1.00 90.38 94 GLU A N 1
ATOM 767 C CA . GLU A 1 94 ? 23.369 -0.245 -40.349 1.00 90.38 94 GLU A CA 1
ATOM 768 C C . GLU A 1 94 ? 22.155 -0.503 -39.452 1.00 90.38 94 GLU A C 1
ATOM 770 O O . GLU A 1 94 ? 22.057 0.051 -38.354 1.00 90.38 94 GLU A O 1
ATOM 775 N N . LEU A 1 95 ? 21.252 -1.389 -39.884 1.00 89.25 95 LEU A N 1
ATOM 776 C CA . LEU A 1 95 ? 20.085 -1.786 -39.096 1.00 89.25 95 LEU A CA 1
ATOM 777 C C . LEU A 1 95 ? 20.499 -2.402 -37.760 1.00 89.25 95 LEU A C 1
ATOM 779 O O . LEU A 1 95 ? 19.962 -2.024 -36.717 1.00 89.25 95 LEU A O 1
ATOM 783 N N . TYR A 1 96 ? 21.486 -3.297 -37.780 1.00 88.12 96 TYR A N 1
ATOM 784 C CA . TYR A 1 96 ? 22.018 -3.907 -36.569 1.00 88.12 96 TYR A CA 1
ATOM 785 C C . TYR A 1 96 ? 22.653 -2.872 -35.625 1.00 88.12 96 TYR A C 1
ATOM 787 O O . TYR A 1 96 ? 22.363 -2.877 -34.428 1.00 88.12 96 TYR A O 1
ATOM 795 N N . LEU A 1 97 ? 23.456 -1.934 -36.138 1.00 87.19 97 LEU A N 1
ATOM 796 C CA . LEU A 1 97 ? 24.055 -0.866 -35.326 1.00 87.19 97 LEU A CA 1
ATOM 797 C C . LEU A 1 97 ? 22.989 0.028 -34.679 1.00 87.19 97 LEU A C 1
ATOM 799 O O . LEU A 1 97 ? 23.081 0.349 -33.491 1.00 87.19 97 LEU A O 1
ATOM 803 N N . LYS A 1 98 ? 21.935 0.369 -35.428 1.00 87.50 98 LYS A N 1
ATOM 804 C CA . LYS A 1 98 ? 20.802 1.151 -34.922 1.00 87.50 98 LYS A CA 1
ATOM 805 C C . LYS A 1 98 ? 20.036 0.404 -33.828 1.00 87.50 98 LYS A C 1
ATOM 807 O O . LYS A 1 98 ? 19.661 1.011 -32.827 1.00 87.50 98 LYS A O 1
ATOM 812 N N . GLN A 1 99 ? 19.823 -0.904 -33.984 1.00 84.19 99 GLN A N 1
ATOM 813 C CA . GLN A 1 99 ? 19.195 -1.745 -32.958 1.00 84.19 99 GLN A CA 1
ATOM 814 C C . GLN A 1 99 ? 20.068 -1.864 -31.703 1.00 84.19 99 GLN A C 1
ATOM 816 O O . GLN A 1 99 ? 19.572 -1.661 -30.597 1.00 84.19 99 GLN A O 1
ATOM 821 N N . LYS A 1 100 ? 21.373 -2.112 -31.865 1.00 84.19 100 LYS A N 1
ATOM 822 C CA . LYS A 1 100 ? 22.341 -2.188 -30.761 1.00 84.19 100 LYS A CA 1
ATOM 823 C C . LYS A 1 100 ? 22.377 -0.892 -29.948 1.00 84.19 100 LYS A C 1
ATOM 825 O O . LYS A 1 100 ? 22.389 -0.946 -28.723 1.00 84.19 100 LYS A O 1
ATOM 830 N N . SER A 1 101 ? 22.356 0.262 -30.618 1.00 81.81 101 SER A N 1
ATOM 831 C CA . SER A 1 101 ? 22.316 1.575 -29.964 1.00 81.81 101 SER A CA 1
ATOM 832 C C . SER A 1 101 ? 21.037 1.772 -29.140 1.00 81.81 101 SER A C 1
ATOM 834 O O . SER A 1 101 ? 21.120 2.171 -27.979 1.00 81.81 101 SER A O 1
ATOM 836 N N . LYS A 1 102 ? 19.869 1.409 -29.690 1.00 79.75 102 LYS A N 1
ATOM 837 C CA . LYS A 1 102 ? 18.592 1.462 -28.960 1.00 79.75 102 LYS A CA 1
ATOM 838 C C . LYS A 1 102 ? 18.575 0.537 -27.741 1.00 79.75 102 LYS A C 1
ATOM 840 O O . LYS A 1 102 ? 18.137 0.954 -26.676 1.00 79.75 102 LYS A O 1
ATOM 845 N N . LEU A 1 103 ? 19.078 -0.691 -27.880 1.00 76.56 103 LEU A N 1
ATOM 846 C CA . LEU A 1 103 ? 19.132 -1.647 -26.773 1.00 76.56 103 LEU A CA 1
ATOM 847 C C . LEU A 1 103 ? 20.068 -1.167 -25.655 1.00 76.56 103 LEU A C 1
ATOM 849 O O . LEU A 1 103 ? 19.684 -1.228 -24.491 1.00 76.56 103 LEU A O 1
ATOM 853 N N . MET A 1 104 ? 21.249 -0.635 -25.998 1.00 74.75 104 MET A N 1
ATOM 854 C CA . MET A 1 104 ? 22.179 -0.090 -25.000 1.00 74.75 104 MET A CA 1
ATOM 855 C C . MET A 1 104 ? 21.573 1.065 -24.200 1.00 74.75 104 MET A C 1
ATOM 857 O O . MET A 1 104 ? 21.792 1.134 -22.992 1.00 74.75 104 MET A O 1
ATOM 861 N N . PHE A 1 105 ? 20.799 1.941 -24.848 1.00 69.50 105 PHE A N 1
ATOM 862 C CA . PHE A 1 105 ? 20.072 3.017 -24.170 1.00 69.50 105 PHE A CA 1
ATOM 863 C C . PHE A 1 105 ? 19.074 2.463 -23.140 1.00 69.50 105 PHE A C 1
ATOM 865 O O . PHE A 1 105 ? 19.048 2.923 -22.003 1.00 69.50 105 PHE A O 1
ATOM 872 N N . CYS A 1 106 ? 18.314 1.419 -23.487 1.00 60.78 106 CYS A N 1
ATOM 873 C CA . CYS A 1 106 ? 17.373 0.789 -22.557 1.00 60.78 106 CYS A CA 1
ATOM 874 C C . CYS A 1 106 ? 18.067 0.080 -21.380 1.00 60.78 106 CYS A C 1
ATOM 876 O O . CYS A 1 106 ? 17.571 0.135 -20.259 1.00 60.78 106 CYS A O 1
ATOM 878 N N . THR A 1 107 ? 19.212 -0.575 -21.597 1.00 59.59 107 THR A N 1
ATOM 879 C CA . THR A 1 107 ? 19.908 -1.318 -20.530 1.00 59.59 107 THR A CA 1
ATOM 880 C C . THR A 1 107 ? 20.696 -0.421 -19.574 1.00 59.59 107 THR A C 1
ATOM 882 O O . THR A 1 107 ? 20.803 -0.749 -18.397 1.00 59.59 107 THR A O 1
ATOM 885 N N . THR A 1 108 ? 21.224 0.718 -20.040 1.00 57.88 108 THR A N 1
ATOM 886 C CA . THR A 1 108 ? 21.961 1.663 -19.172 1.00 57.88 108 THR A CA 1
ATOM 887 C C . THR A 1 108 ? 21.054 2.442 -18.217 1.00 57.88 108 THR A C 1
ATOM 889 O O . THR A 1 108 ? 21.519 2.853 -17.155 1.00 57.88 108 THR A O 1
ATOM 892 N N . LEU A 1 109 ? 19.760 2.588 -18.531 1.00 54.91 109 LEU A N 1
ATOM 893 C CA . LEU A 1 109 ? 18.770 3.148 -17.601 1.00 54.91 109 LEU A CA 1
ATOM 894 C C . LEU A 1 109 ? 18.609 2.271 -16.347 1.00 54.91 109 LEU A C 1
ATOM 896 O O . LEU A 1 109 ? 18.596 2.797 -15.238 1.00 54.91 109 LEU A O 1
ATOM 900 N N . ASN A 1 110 ? 18.602 0.942 -16.494 1.00 54.62 110 ASN A N 1
ATOM 901 C CA . ASN A 1 110 ? 18.475 0.019 -15.358 1.00 54.62 110 ASN A CA 1
ATOM 902 C C . ASN A 1 110 ? 19.698 0.021 -14.422 1.00 54.62 110 ASN A C 1
ATOM 904 O O . ASN A 1 110 ? 19.543 -0.153 -13.217 1.00 54.62 110 ASN A O 1
ATOM 908 N N . GLU A 1 111 ? 20.914 0.237 -14.936 1.00 49.84 111 GLU A N 1
ATOM 909 C CA . GLU A 1 111 ? 22.124 0.237 -14.097 1.00 49.84 111 GLU A CA 1
ATOM 910 C C . GLU A 1 111 ? 22.270 1.479 -13.212 1.00 49.84 111 GLU A C 1
ATOM 912 O O . GLU A 1 111 ? 22.874 1.381 -12.143 1.00 49.84 111 GLU A O 1
ATOM 917 N N . LYS A 1 112 ? 21.739 2.636 -13.631 1.00 50.81 112 LYS A N 1
ATOM 918 C CA . LYS A 1 112 ? 21.718 3.836 -12.779 1.00 50.81 112 LYS A CA 1
ATOM 919 C C . LYS A 1 112 ? 20.662 3.729 -11.679 1.00 50.81 112 LYS A C 1
ATOM 921 O O . LYS A 1 112 ? 20.943 4.119 -10.557 1.00 50.81 112 LYS A O 1
ATOM 926 N N . VAL A 1 113 ? 19.513 3.118 -11.972 1.00 51.44 113 VAL A N 1
ATOM 927 C CA . VAL A 1 113 ? 18.428 2.907 -10.997 1.00 51.44 113 VAL A CA 1
ATOM 928 C C . VAL A 1 113 ? 18.799 1.867 -9.925 1.00 51.44 113 VAL A C 1
ATOM 930 O O . VAL A 1 113 ? 18.362 1.973 -8.784 1.00 51.44 113 VAL A O 1
ATOM 933 N N . LEU A 1 114 ? 19.637 0.873 -10.246 1.00 48.16 114 LEU A N 1
ATOM 934 C CA . LEU A 1 114 ? 19.947 -0.233 -9.326 1.00 48.16 114 LEU A CA 1
ATOM 935 C C . LEU A 1 114 ? 21.083 0.057 -8.319 1.00 48.16 114 LEU A C 1
ATOM 937 O O . LEU A 1 114 ? 21.241 -0.689 -7.356 1.00 48.16 114 LEU A O 1
ATOM 941 N N . ARG A 1 115 ? 21.897 1.108 -8.505 1.00 45.75 115 ARG A N 1
ATOM 942 C CA . ARG A 1 115 ? 23.080 1.360 -7.646 1.00 45.75 115 ARG A CA 1
ATOM 943 C C . ARG A 1 115 ? 22.807 2.152 -6.363 1.00 45.75 115 ARG A C 1
ATOM 945 O O . ARG A 1 115 ? 23.724 2.289 -5.562 1.00 45.75 115 ARG A O 1
ATOM 952 N N . GLU A 1 116 ? 21.580 2.608 -6.128 1.00 49.09 116 GLU A N 1
ATOM 953 C CA . GLU A 1 116 ? 21.233 3.414 -4.943 1.00 49.09 116 GLU A CA 1
ATOM 954 C C . GLU A 1 116 ? 20.397 2.659 -3.893 1.00 49.09 116 GLU A C 1
ATOM 956 O O . GLU A 1 116 ? 20.019 3.225 -2.872 1.00 49.09 116 GLU A O 1
ATOM 961 N N . SER A 1 117 ? 20.144 1.354 -4.063 1.00 49.44 117 SER A N 1
ATOM 962 C CA . SER A 1 117 ? 19.291 0.582 -3.148 1.00 49.44 117 SER A CA 1
ATOM 963 C C . SER A 1 117 ? 20.003 0.066 -1.886 1.00 49.44 117 SER A C 1
ATOM 965 O O . SER A 1 117 ? 19.955 -1.124 -1.574 1.00 49.44 117 SER A O 1
ATOM 967 N N . THR A 1 118 ? 20.636 0.955 -1.125 1.00 50.34 118 THR A N 1
ATOM 968 C CA . THR A 1 118 ? 20.964 0.719 0.293 1.00 50.34 118 THR A CA 1
ATOM 969 C C . THR A 1 118 ? 20.149 1.680 1.159 1.00 50.34 118 THR A C 1
ATOM 971 O O . THR A 1 118 ? 20.695 2.555 1.826 1.00 50.34 118 THR A O 1
ATOM 974 N N . PHE A 1 119 ? 18.819 1.547 1.115 1.00 52.31 119 PHE A N 1
ATOM 975 C CA . PHE A 1 119 ? 17.887 2.374 1.887 1.00 52.31 119 PHE A CA 1
ATOM 976 C C . PHE A 1 119 ? 17.869 1.936 3.351 1.00 52.31 119 PHE A C 1
ATOM 978 O O . PHE A 1 119 ? 17.184 0.989 3.727 1.00 52.31 119 PHE A O 1
ATOM 985 N N . GLN A 1 120 ? 18.644 2.627 4.183 1.00 49.28 120 GLN A N 1
ATOM 986 C CA . GLN A 1 120 ? 18.706 2.397 5.629 1.00 49.28 120 GLN A CA 1
ATOM 987 C C . GLN A 1 120 ? 17.733 3.270 6.444 1.00 49.28 120 GLN A C 1
ATOM 989 O O . GLN A 1 120 ? 17.858 3.325 7.665 1.00 49.28 120 GLN A O 1
ATOM 994 N N . LYS A 1 121 ? 16.747 3.935 5.821 1.00 55.88 121 LYS A N 1
ATOM 995 C CA . LYS A 1 121 ? 15.707 4.689 6.545 1.00 55.88 121 LYS A CA 1
ATOM 996 C C . LYS A 1 121 ? 14.330 4.525 5.886 1.00 55.88 121 LYS A C 1
ATOM 998 O O . LYS A 1 121 ? 14.164 4.985 4.765 1.00 55.88 121 LYS A O 1
ATOM 1003 N N . PRO A 1 122 ? 13.335 3.905 6.549 1.00 58.62 122 PRO A N 1
ATOM 1004 C CA . PRO A 1 122 ? 12.020 3.640 5.953 1.00 58.62 122 PRO A CA 1
ATOM 1005 C C . PRO A 1 122 ? 11.181 4.900 5.689 1.00 58.62 122 PRO A C 1
ATOM 1007 O O . PRO A 1 122 ? 10.314 4.873 4.822 1.00 58.62 122 PRO A O 1
ATOM 1010 N N . HIS A 1 123 ? 11.442 6.003 6.395 1.00 57.91 123 HIS A N 1
ATOM 1011 C CA . HIS A 1 123 ? 10.621 7.217 6.303 1.00 57.91 123 HIS A CA 1
ATOM 1012 C C . HIS A 1 123 ? 10.979 8.115 5.106 1.00 57.91 123 HIS A C 1
ATOM 1014 O O . HIS A 1 123 ? 10.098 8.775 4.568 1.00 57.91 123 HIS A O 1
ATOM 1020 N N . THR A 1 124 ? 12.221 8.063 4.606 1.00 67.69 124 THR A N 1
ATOM 1021 C CA . THR A 1 124 ? 12.684 8.931 3.505 1.00 67.69 124 THR A CA 1
ATOM 1022 C C . THR A 1 124 ? 12.605 8.284 2.122 1.00 67.69 124 THR A C 1
ATOM 1024 O O . THR A 1 124 ? 12.782 8.971 1.122 1.00 67.69 124 THR A O 1
ATOM 1027 N N . ILE A 1 125 ? 12.274 6.988 2.022 1.00 81.00 125 ILE A N 1
ATOM 1028 C CA . ILE A 1 125 ? 12.210 6.253 0.738 1.00 81.00 125 ILE A CA 1
ATOM 1029 C C . ILE A 1 125 ? 11.261 6.938 -0.254 1.00 81.00 125 ILE A C 1
ATOM 1031 O O . ILE A 1 125 ? 11.528 6.978 -1.457 1.00 81.00 125 ILE A O 1
ATOM 1035 N N . ALA A 1 126 ? 10.155 7.496 0.241 1.00 78.44 126 ALA A N 1
ATOM 1036 C CA . ALA A 1 126 ? 9.198 8.195 -0.604 1.00 78.44 126 ALA A CA 1
ATOM 1037 C C . ALA A 1 126 ? 9.810 9.449 -1.258 1.00 78.44 126 ALA A C 1
ATOM 1039 O O . ALA A 1 126 ? 9.612 9.666 -2.454 1.00 78.44 126 ALA A O 1
ATOM 1040 N N . GLU A 1 127 ? 10.580 10.232 -0.498 1.00 80.44 127 GLU A N 1
ATOM 1041 C CA . GLU A 1 127 ? 11.207 11.478 -0.958 1.00 80.44 127 GLU A CA 1
ATOM 1042 C C . GLU A 1 127 ? 12.475 11.241 -1.778 1.00 80.44 127 GLU A C 1
ATOM 1044 O O . GLU A 1 127 ? 12.686 11.896 -2.794 1.00 80.44 127 GLU A O 1
ATOM 1049 N N . GLU A 1 128 ? 13.317 10.307 -1.340 1.00 82.12 128 GLU A N 1
ATOM 1050 C CA . GLU A 1 128 ? 14.654 10.087 -1.897 1.00 82.12 128 GLU A CA 1
ATOM 1051 C C . GLU A 1 128 ? 14.633 9.170 -3.121 1.00 82.12 128 GLU A C 1
ATOM 1053 O O . GLU A 1 128 ? 15.490 9.299 -3.990 1.00 82.12 128 GLU A O 1
ATOM 1058 N N . LEU A 1 129 ? 13.656 8.259 -3.217 1.00 84.00 129 LEU A N 1
ATOM 1059 C CA . LEU A 1 129 ? 13.609 7.255 -4.282 1.00 84.00 129 LEU A CA 1
ATOM 1060 C C . LEU A 1 129 ? 12.326 7.309 -5.100 1.00 84.00 129 LEU A C 1
ATOM 1062 O O . LEU A 1 129 ? 12.379 7.431 -6.326 1.00 84.00 129 LEU A O 1
ATOM 1066 N N . ILE A 1 130 ? 11.171 7.168 -4.445 1.00 87.06 130 ILE A N 1
ATOM 1067 C CA . ILE A 1 130 ? 9.905 6.935 -5.152 1.00 87.06 130 ILE A CA 1
ATOM 1068 C C . ILE A 1 130 ? 9.514 8.175 -5.956 1.00 87.06 130 ILE A C 1
ATOM 1070 O O . ILE A 1 130 ? 9.186 8.053 -7.136 1.00 87.06 130 ILE A O 1
ATOM 1074 N N . LEU A 1 131 ? 9.577 9.363 -5.350 1.00 88.12 131 LEU A N 1
ATOM 1075 C CA . LEU A 1 131 ? 9.195 10.605 -6.015 1.00 88.12 131 LEU A CA 1
ATOM 1076 C C . LEU A 1 131 ? 10.141 10.977 -7.174 1.00 88.12 131 LEU A C 1
ATOM 1078 O O . LEU A 1 131 ? 9.617 11.225 -8.263 1.00 88.12 131 LEU A O 1
ATOM 1082 N N . PRO A 1 132 ? 11.483 10.957 -7.028 1.00 89.62 132 PRO A N 1
ATOM 1083 C CA . PRO A 1 132 ? 12.398 11.177 -8.150 1.00 89.62 132 PRO A CA 1
ATOM 1084 C C . PRO A 1 132 ? 12.188 10.174 -9.287 1.00 89.62 132 PRO A C 1
ATOM 1086 O O . PRO A 1 132 ? 12.045 10.576 -10.440 1.00 89.62 132 PRO A O 1
ATOM 1089 N N . SER A 1 133 ? 12.036 8.884 -8.967 1.00 89.00 133 SER A N 1
ATOM 1090 C CA . SER A 1 133 ? 11.773 7.850 -9.977 1.00 89.00 133 SER A CA 1
ATOM 1091 C C . SER A 1 133 ? 10.452 8.093 -10.713 1.00 89.00 133 SER A C 1
ATOM 1093 O O . SER A 1 133 ? 10.371 7.948 -11.933 1.00 89.00 133 SER A O 1
ATOM 1095 N N . ALA A 1 134 ? 9.399 8.487 -9.990 1.00 89.62 134 ALA A N 1
ATOM 1096 C CA . ALA A 1 134 ? 8.105 8.817 -10.578 1.00 89.62 134 ALA A CA 1
ATOM 1097 C C . ALA A 1 134 ? 8.174 10.063 -11.472 1.00 89.62 134 ALA A C 1
ATOM 1099 O O . ALA A 1 134 ? 7.549 10.086 -12.534 1.00 89.62 134 ALA A O 1
ATOM 1100 N N . ILE A 1 135 ? 8.945 11.078 -11.072 1.00 90.38 135 ILE A N 1
ATOM 1101 C CA . ILE A 1 135 ? 9.212 12.276 -11.874 1.00 90.38 135 ILE A CA 1
ATOM 1102 C C . ILE A 1 135 ? 9.916 11.885 -13.172 1.00 90.38 135 ILE A C 1
ATOM 1104 O O . ILE A 1 135 ? 9.410 12.236 -14.236 1.00 90.38 135 ILE A O 1
ATOM 1108 N N . ASP A 1 136 ? 11.000 11.113 -13.103 1.00 89.56 136 ASP A N 1
ATOM 1109 C CA . ASP A 1 136 ? 11.775 10.691 -14.274 1.00 89.56 136 ASP A CA 1
ATOM 1110 C C . ASP A 1 136 ? 10.920 9.878 -15.254 1.00 89.56 136 ASP A C 1
ATOM 1112 O O . ASP A 1 136 ? 10.888 10.159 -16.456 1.00 89.56 136 ASP A O 1
ATOM 1116 N N . MET A 1 137 ? 10.148 8.911 -14.746 1.00 90.25 137 MET A N 1
ATOM 1117 C CA . MET A 1 137 ? 9.198 8.149 -15.562 1.00 90.25 137 MET A CA 1
ATOM 1118 C C . MET A 1 137 ? 8.169 9.064 -16.235 1.00 90.25 137 MET A C 1
ATOM 1120 O O . MET A 1 137 ? 7.882 8.917 -17.425 1.00 90.25 137 MET A O 1
ATOM 1124 N N . CYS A 1 138 ? 7.620 10.026 -15.494 1.00 90.12 138 CYS A N 1
ATOM 1125 C CA . CYS A 1 138 ? 6.627 10.965 -16.004 1.00 90.12 138 CYS A CA 1
ATOM 1126 C C . CYS A 1 138 ? 7.221 11.906 -17.065 1.00 90.12 138 CYS A C 1
ATOM 1128 O O . CYS A 1 138 ? 6.574 12.172 -18.079 1.00 90.12 138 CYS A O 1
ATOM 1130 N N . GLU A 1 139 ? 8.469 12.353 -16.898 1.00 89.50 139 GLU A N 1
ATOM 1131 C CA . GLU A 1 139 ? 9.179 13.167 -17.890 1.00 89.50 139 GLU A CA 1
ATOM 1132 C C . GLU A 1 139 ? 9.397 12.404 -19.200 1.00 89.50 139 GLU A C 1
ATOM 1134 O O . GLU A 1 139 ? 9.178 12.968 -20.275 1.00 89.50 139 GLU A O 1
ATOM 1139 N N . VAL A 1 140 ? 9.742 11.116 -19.125 1.00 88.19 140 VAL A N 1
ATOM 1140 C CA . VAL A 1 140 ? 9.932 10.262 -20.307 1.00 88.19 140 VAL A CA 1
ATOM 1141 C C . VAL A 1 140 ? 8.607 9.956 -21.013 1.00 88.19 140 VAL A C 1
ATOM 1143 O O . VAL A 1 140 ? 8.538 10.031 -22.240 1.00 88.19 140 VAL A O 1
ATOM 1146 N N . VAL A 1 141 ? 7.555 9.605 -20.266 1.00 91.44 141 VAL A N 1
ATOM 1147 C CA . VAL A 1 141 ? 6.291 9.100 -20.836 1.00 91.44 141 VAL A CA 1
ATOM 1148 C C . VAL A 1 141 ? 5.323 10.227 -21.205 1.00 91.44 141 VAL A C 1
ATOM 1150 O O . VAL A 1 141 ? 4.737 10.210 -22.287 1.00 91.44 141 VAL A O 1
ATOM 1153 N N . LEU A 1 142 ? 5.142 11.207 -20.318 1.00 83.38 142 LEU A N 1
ATOM 1154 C CA . LEU A 1 142 ? 4.093 12.233 -20.404 1.00 83.38 142 LEU A CA 1
ATOM 1155 C C . LEU A 1 142 ? 4.639 13.643 -20.687 1.00 83.38 142 LEU A C 1
ATOM 1157 O O . LEU A 1 142 ? 3.853 14.565 -20.914 1.00 83.38 142 LEU A O 1
ATOM 1161 N N . ARG A 1 143 ? 5.970 13.803 -20.763 1.00 80.25 143 ARG A N 1
ATOM 1162 C CA . ARG A 1 143 ? 6.707 15.073 -20.918 1.00 80.25 143 ARG A CA 1
ATOM 1163 C C . ARG A 1 143 ? 6.640 15.987 -19.684 1.00 80.25 143 ARG A C 1
ATOM 1165 O O . ARG A 1 143 ? 5.856 15.795 -18.756 1.00 80.25 143 ARG A O 1
ATOM 1172 N N . SER A 1 144 ? 7.484 17.019 -19.687 1.00 79.94 144 SER A N 1
ATOM 1173 C CA . SER A 1 144 ? 7.797 17.880 -18.532 1.00 79.94 144 SER A CA 1
ATOM 1174 C C . SER A 1 144 ? 6.603 18.571 -17.859 1.00 79.94 144 SER A C 1
ATOM 1176 O O . SER A 1 144 ? 6.663 18.872 -16.671 1.00 79.94 144 SER A O 1
ATOM 1178 N N . ASN A 1 145 ? 5.496 18.807 -18.568 1.00 83.62 145 ASN A N 1
ATOM 1179 C CA . ASN A 1 145 ? 4.337 19.508 -18.001 1.00 83.62 145 ASN A CA 1
ATOM 1180 C C . ASN A 1 145 ? 3.665 18.729 -16.854 1.00 83.62 145 ASN A C 1
ATOM 1182 O O . ASN A 1 145 ? 3.122 19.335 -15.931 1.00 83.62 145 ASN A O 1
ATOM 1186 N N . TYR A 1 146 ? 3.696 17.393 -16.895 1.00 83.69 146 TYR A N 1
ATOM 1187 C CA . TYR A 1 146 ? 3.075 16.549 -15.867 1.00 83.69 146 TYR A CA 1
ATOM 1188 C C . TYR A 1 146 ? 4.029 16.232 -14.714 1.00 83.69 146 TYR A C 1
ATOM 1190 O O . TYR A 1 146 ? 3.576 16.069 -13.580 1.00 83.69 146 TYR A O 1
ATOM 1198 N N . SER A 1 147 ? 5.342 16.236 -14.958 1.00 84.81 147 SER A N 1
ATOM 1199 C CA . SER A 1 147 ? 6.333 16.017 -13.901 1.00 84.81 147 SER A CA 1
ATOM 1200 C C . SER A 1 147 ? 6.352 17.150 -12.872 1.00 84.81 147 SER A C 1
ATOM 1202 O O . SER A 1 147 ? 6.560 16.907 -11.686 1.00 84.81 147 SER A O 1
ATOM 1204 N N . GLN A 1 148 ? 6.028 18.379 -13.288 1.00 85.94 148 GLN A N 1
ATOM 1205 C CA . GLN A 1 148 ? 5.882 19.518 -12.373 1.00 85.94 148 GLN A CA 1
ATOM 1206 C C . GLN A 1 148 ? 4.735 19.334 -11.371 1.00 85.94 148 GLN A C 1
ATOM 1208 O O . GLN A 1 148 ? 4.854 19.753 -10.223 1.00 85.94 148 GLN A O 1
ATOM 1213 N N . LYS A 1 149 ? 3.649 18.649 -11.756 1.00 88.06 149 LYS A N 1
ATOM 1214 C CA . LYS A 1 149 ? 2.555 18.328 -10.824 1.00 88.06 149 LYS A CA 1
ATOM 1215 C C . LYS A 1 149 ? 2.989 17.318 -9.762 1.00 88.06 149 LYS A C 1
ATOM 1217 O O . LYS A 1 149 ? 2.553 17.425 -8.624 1.00 88.06 149 LYS A O 1
ATOM 1222 N N . LEU A 1 150 ? 3.868 16.377 -10.115 1.00 87.19 150 LEU A N 1
ATOM 1223 C CA . LEU A 1 150 ? 4.448 15.434 -9.153 1.00 87.19 150 LEU A CA 1
ATOM 1224 C C . LEU A 1 150 ? 5.388 16.144 -8.172 1.00 87.19 150 LEU A C 1
ATOM 1226 O O . LEU A 1 150 ? 5.317 15.883 -6.978 1.00 87.19 150 LEU A O 1
ATOM 1230 N N . LYS A 1 151 ? 6.190 17.107 -8.646 1.00 85.50 151 LYS A N 1
ATOM 1231 C CA . LYS A 1 151 ? 7.064 17.936 -7.792 1.00 85.50 151 LYS A CA 1
ATOM 1232 C C . LYS 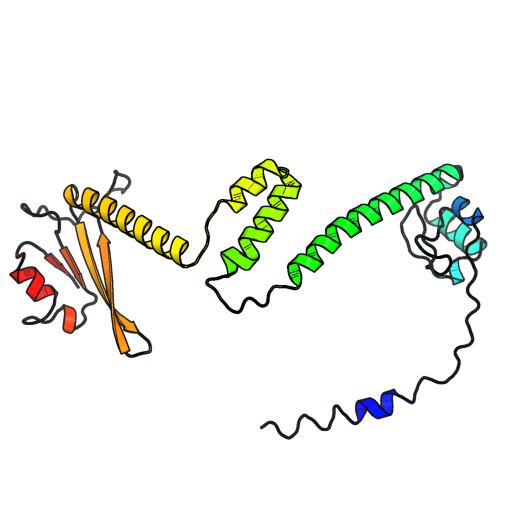A 1 151 ? 6.294 18.766 -6.758 1.00 85.50 151 LYS A C 1
ATOM 1234 O O . LYS A 1 151 ? 6.853 19.112 -5.725 1.00 85.50 151 LYS A O 1
ATOM 1239 N N . ALA A 1 152 ? 5.019 19.067 -7.012 1.00 86.81 152 ALA A N 1
ATOM 1240 C CA . ALA A 1 152 ? 4.158 19.768 -6.060 1.00 86.81 152 ALA A CA 1
ATOM 1241 C C . ALA A 1 152 ? 3.671 18.877 -4.897 1.00 86.81 152 ALA A C 1
ATOM 1243 O O . ALA A 1 152 ? 3.116 19.393 -3.925 1.00 86.81 152 ALA A O 1
ATOM 1244 N N . ILE A 1 153 ? 3.853 17.553 -4.973 1.00 85.69 153 ILE A N 1
ATOM 1245 C CA . ILE A 1 153 ? 3.480 16.639 -3.893 1.00 85.69 153 ILE A CA 1
ATOM 1246 C C . ILE A 1 153 ? 4.506 16.777 -2.768 1.00 85.69 153 ILE A C 1
ATOM 1248 O O . ILE A 1 153 ? 5.626 16.284 -2.849 1.00 85.69 153 ILE A O 1
ATOM 1252 N N . THR A 1 154 ? 4.098 17.427 -1.683 1.00 81.62 154 THR A N 1
ATOM 1253 C CA . THR A 1 154 ? 4.876 17.489 -0.447 1.00 81.62 154 THR A CA 1
ATOM 1254 C C . THR A 1 154 ? 4.872 16.124 0.244 1.00 81.62 154 THR A C 1
ATOM 1256 O O . THR A 1 154 ? 3.814 15.615 0.627 1.00 81.62 154 THR A O 1
ATOM 1259 N N . LEU A 1 155 ? 6.058 15.527 0.379 1.00 84.31 155 LEU A N 1
ATOM 1260 C CA . LEU A 1 155 ? 6.270 14.216 1.004 1.00 84.31 155 LEU A CA 1
ATOM 1261 C C . LEU A 1 155 ? 7.079 14.280 2.306 1.00 84.31 155 LEU A C 1
ATOM 1263 O O . LEU A 1 155 ? 7.353 13.232 2.879 1.00 84.31 155 LEU A O 1
ATOM 1267 N N . SER A 1 156 ? 7.378 15.488 2.802 1.00 83.31 156 SER A N 1
ATOM 1268 C CA . SER A 1 156 ? 8.141 15.650 4.048 1.00 83.31 156 SER A CA 1
ATOM 1269 C C . SER A 1 156 ? 7.492 14.862 5.176 1.00 83.31 156 SER A C 1
ATOM 1271 O O . SER A 1 156 ? 6.258 14.854 5.267 1.00 83.31 156 SER A O 1
ATOM 1273 N N . ASP A 1 157 ? 8.302 14.303 6.072 1.00 80.12 157 ASP A N 1
ATOM 1274 C CA . ASP A 1 157 ? 7.837 13.523 7.227 1.00 80.12 157 ASP A CA 1
ATOM 1275 C C . ASP A 1 157 ? 6.696 14.225 7.982 1.00 80.12 157 ASP A C 1
ATOM 1277 O O . ASP A 1 157 ? 5.671 13.622 8.297 1.00 80.12 157 ASP A O 1
ATOM 1281 N N . ASN A 1 158 ? 6.815 15.542 8.182 1.00 86.31 158 ASN A N 1
ATOM 1282 C CA . ASN A 1 158 ? 5.787 16.361 8.830 1.00 86.31 158 ASN A CA 1
ATOM 1283 C C . ASN A 1 158 ? 4.467 16.403 8.049 1.00 86.31 158 ASN A C 1
ATOM 1285 O O . ASN A 1 158 ? 3.393 16.402 8.644 1.00 86.31 158 ASN A O 1
ATOM 1289 N N . THR A 1 159 ? 4.529 16.475 6.720 1.00 87.38 159 THR A N 1
ATOM 1290 C CA . THR A 1 159 ? 3.328 16.511 5.878 1.00 87.38 159 THR A CA 1
ATOM 1291 C C . THR A 1 159 ? 2.663 15.144 5.803 1.00 87.38 159 THR A C 1
ATOM 1293 O O . THR A 1 159 ? 1.442 15.063 5.907 1.00 87.38 159 THR A O 1
ATOM 1296 N N . VAL A 1 160 ? 3.446 14.073 5.652 1.00 85.94 160 VAL A N 1
ATOM 1297 C CA . VAL A 1 160 ? 2.921 12.702 5.649 1.00 85.94 160 VAL A CA 1
ATOM 1298 C C . VAL A 1 160 ? 2.278 12.385 6.997 1.00 85.94 160 VAL A C 1
ATOM 1300 O O . VAL A 1 160 ? 1.149 11.908 7.023 1.00 85.94 160 VAL A O 1
ATOM 1303 N N . SER A 1 161 ? 2.936 12.741 8.104 1.00 87.94 161 SER A N 1
ATOM 1304 C CA . SER A 1 161 ? 2.393 12.589 9.457 1.00 87.94 161 SER A CA 1
ATOM 1305 C C . SER A 1 161 ? 1.053 13.312 9.628 1.00 87.94 161 SER A C 1
ATOM 1307 O O . SER A 1 161 ? 0.073 12.689 10.028 1.00 87.94 161 SER A O 1
ATOM 1309 N N . ARG A 1 162 ? 0.959 14.590 9.228 1.00 91.38 162 ARG A N 1
ATOM 1310 C CA . ARG A 1 162 ? -0.314 15.334 9.267 1.00 91.38 162 ARG A CA 1
ATOM 1311 C C . ARG A 1 162 ? -1.400 14.667 8.433 1.00 91.38 162 ARG A C 1
ATOM 1313 O O . ARG A 1 162 ? -2.488 14.462 8.941 1.00 91.38 162 ARG A O 1
ATOM 1320 N N . ARG A 1 163 ? -1.094 14.247 7.199 1.00 91.31 163 ARG A N 1
ATOM 1321 C CA . ARG A 1 163 ? -2.072 13.549 6.347 1.00 91.31 163 ARG A CA 1
ATOM 1322 C C . ARG A 1 163 ? -2.569 12.249 6.973 1.00 91.31 163 ARG A C 1
ATOM 1324 O O . ARG A 1 163 ? -3.747 11.950 6.851 1.00 91.31 163 ARG A O 1
ATOM 1331 N N . ILE A 1 164 ? -1.694 11.486 7.631 1.00 91.44 164 ILE A N 1
ATOM 1332 C CA . ILE A 1 164 ? -2.090 10.267 8.350 1.00 91.44 164 ILE A CA 1
ATOM 1333 C C . ILE A 1 164 ? -3.063 10.613 9.478 1.00 91.44 164 ILE A C 1
ATOM 1335 O O . ILE A 1 164 ? -4.078 9.936 9.619 1.00 91.44 164 ILE A O 1
ATOM 1339 N N . VAL A 1 165 ? -2.783 11.670 10.246 1.00 93.88 165 VAL A N 1
ATOM 1340 C CA . VAL A 1 165 ? -3.676 12.145 11.313 1.00 93.88 165 VAL A CA 1
ATOM 1341 C C . VAL A 1 165 ? -5.017 12.601 10.741 1.00 93.88 165 VAL A C 1
ATOM 1343 O O . VAL A 1 165 ? -6.044 12.089 11.174 1.00 93.88 165 VAL A O 1
ATOM 1346 N N . ASP A 1 166 ? -5.013 13.465 9.724 1.00 95.19 166 ASP A N 1
ATOM 1347 C CA . ASP A 1 166 ? -6.228 13.991 9.090 1.00 95.19 166 ASP A CA 1
ATOM 1348 C C . ASP A 1 166 ? -7.099 12.855 8.521 1.00 95.19 166 ASP A C 1
ATOM 1350 O O . ASP A 1 166 ? -8.309 12.811 8.734 1.00 95.19 166 ASP A O 1
ATOM 1354 N N . MET A 1 167 ? -6.483 11.889 7.829 1.00 96.25 167 MET A N 1
ATOM 1355 C CA . MET A 1 167 ? -7.183 10.716 7.294 1.00 96.25 167 MET A CA 1
ATOM 1356 C C . MET A 1 167 ? 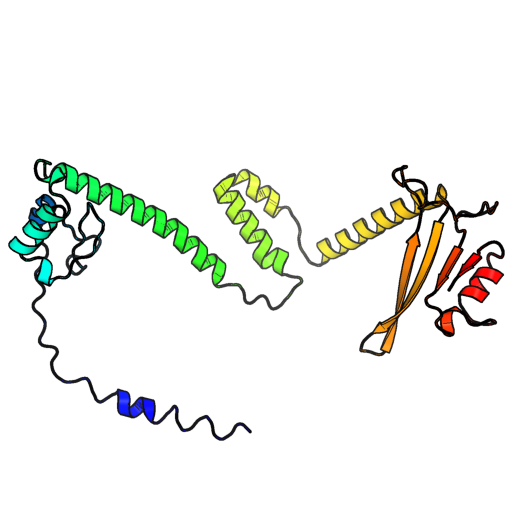-7.717 9.808 8.405 1.00 96.25 167 MET A C 1
ATOM 1358 O O . MET A 1 167 ? -8.812 9.265 8.283 1.00 96.25 167 MET A O 1
ATOM 1362 N N . SER A 1 168 ? -6.952 9.620 9.483 1.00 93.94 168 SER A N 1
ATOM 1363 C CA . SER A 1 168 ? -7.392 8.833 10.635 1.00 93.94 168 SER A CA 1
ATOM 1364 C C . SER A 1 168 ? -8.581 9.488 11.333 1.00 93.94 168 SER A C 1
ATOM 1366 O O . SER A 1 168 ? -9.499 8.786 11.755 1.00 93.94 168 SER A O 1
ATOM 1368 N N . GLU A 1 169 ? -8.576 10.813 11.462 1.00 95.06 169 GLU A N 1
ATOM 1369 C CA . GLU A 1 169 ? -9.675 11.572 12.051 1.00 95.06 169 GLU A CA 1
ATOM 1370 C C . GLU A 1 169 ? -10.925 11.516 11.169 1.00 95.06 169 GLU A C 1
ATOM 1372 O O . GLU A 1 169 ? -12.014 11.270 11.684 1.00 95.06 169 GLU A O 1
ATOM 1377 N N . ASP A 1 170 ? -10.783 11.638 9.848 1.00 96.38 170 ASP A N 1
ATOM 1378 C CA . ASP A 1 170 ? -11.893 11.480 8.903 1.00 96.38 170 ASP A CA 1
ATOM 1379 C C . ASP A 1 170 ? -12.520 10.077 8.986 1.00 96.38 170 ASP A C 1
ATOM 1381 O O . ASP A 1 170 ? -13.734 9.944 9.160 1.00 96.38 170 ASP A O 1
ATOM 1385 N N . VAL A 1 171 ? -11.703 9.016 8.959 1.00 92.38 171 VAL A N 1
ATOM 1386 C CA . VAL A 1 171 ? -12.183 7.632 9.122 1.00 92.38 171 VAL A CA 1
ATOM 1387 C C . VAL A 1 171 ? -12.902 7.453 10.460 1.00 92.38 171 VAL A C 1
ATOM 1389 O O . VAL A 1 171 ? -13.957 6.814 10.508 1.00 92.38 171 VAL A O 1
ATOM 1392 N N . LEU A 1 172 ? -12.373 8.034 11.540 1.00 88.81 172 LEU A N 1
ATOM 1393 C CA . LEU A 1 172 ? -13.004 7.996 12.857 1.00 88.81 172 LEU A CA 1
ATOM 1394 C C . LEU A 1 172 ? -14.346 8.741 12.866 1.00 88.81 172 LEU A C 1
ATOM 1396 O O . LEU A 1 172 ? -15.333 8.205 13.370 1.00 88.81 172 LEU A O 1
ATOM 1400 N N . CYS A 1 173 ? -14.416 9.936 12.280 1.00 89.88 173 CYS A N 1
ATOM 1401 C CA . CYS A 1 173 ? -15.645 10.721 12.170 1.00 89.88 173 CYS A CA 1
ATOM 1402 C C . CYS A 1 173 ? -16.720 9.964 11.388 1.00 89.88 173 CYS A C 1
ATOM 1404 O O . CYS A 1 173 ? -17.866 9.872 11.833 1.00 89.88 173 CYS A O 1
ATOM 1406 N N . GLN A 1 174 ? -16.343 9.365 10.257 1.00 90.69 174 GLN A N 1
ATOM 1407 C CA . GLN A 1 174 ? -17.241 8.530 9.467 1.00 90.69 174 GLN A CA 1
ATOM 1408 C C . GLN A 1 174 ? -17.719 7.322 10.267 1.00 90.69 174 GLN A C 1
ATOM 1410 O O . GLN A 1 174 ? -18.915 7.045 10.280 1.00 90.69 174 GLN A O 1
ATOM 1415 N N . LEU A 1 175 ? -16.822 6.620 10.965 1.00 89.12 175 LEU A N 1
ATOM 1416 C CA . LEU A 1 175 ? -17.200 5.498 11.818 1.00 89.12 175 LEU A CA 1
ATOM 1417 C C . LEU A 1 175 ? -18.210 5.940 12.885 1.00 89.12 175 LEU A C 1
ATOM 1419 O O . LEU A 1 175 ? -19.274 5.340 12.983 1.00 89.12 175 LEU A O 1
ATOM 1423 N N . ILE A 1 176 ? -17.939 7.016 13.627 1.00 86.69 176 ILE A N 1
ATOM 1424 C CA . ILE A 1 176 ? -18.845 7.538 14.662 1.00 86.69 176 ILE A CA 1
ATOM 1425 C C . ILE A 1 176 ? -20.221 7.874 14.075 1.00 86.69 176 ILE A C 1
ATOM 1427 O O . ILE A 1 176 ? -21.236 7.456 14.632 1.00 86.69 176 ILE A O 1
ATOM 1431 N N . ALA A 1 177 ? -20.273 8.567 12.935 1.00 88.31 177 ALA A N 1
ATOM 1432 C CA . ALA A 1 177 ? -21.529 8.908 12.267 1.00 88.31 177 ALA A CA 1
ATOM 1433 C C . ALA A 1 177 ? -22.339 7.661 11.860 1.00 88.31 177 ALA A C 1
ATOM 1435 O O . ALA A 1 177 ? -23.571 7.658 11.935 1.00 88.31 177 ALA A O 1
ATOM 1436 N N . ARG A 1 178 ? -21.662 6.571 11.475 1.00 86.94 178 ARG A N 1
ATOM 1437 C CA . ARG A 1 178 ? -22.310 5.281 11.183 1.00 86.94 178 ARG A CA 1
ATOM 1438 C C . ARG A 1 178 ? -22.838 4.627 12.458 1.00 86.94 178 ARG A C 1
ATOM 1440 O O . ARG A 1 178 ? -24.008 4.258 12.511 1.00 86.94 178 ARG A O 1
ATOM 1447 N N . LEU A 1 179 ? -22.021 4.573 13.511 1.00 85.12 179 LEU A N 1
ATOM 1448 C CA . LEU A 1 179 ? -22.381 3.981 14.804 1.00 85.12 179 LEU A CA 1
ATOM 1449 C C . LEU A 1 179 ? -23.513 4.727 15.522 1.00 85.12 179 LEU A C 1
ATOM 1451 O O . LEU A 1 179 ? -24.216 4.127 16.330 1.00 85.12 179 LEU A O 1
ATOM 1455 N N . GLN A 1 180 ? -23.735 6.011 15.225 1.00 83.19 180 GLN A N 1
ATOM 1456 C CA . GLN A 1 180 ? -24.904 6.764 15.700 1.00 83.19 180 GLN A CA 1
ATOM 1457 C C . GLN A 1 180 ? -26.234 6.230 15.147 1.00 83.19 180 GLN A C 1
ATOM 1459 O O . GLN A 1 180 ? -27.270 6.426 15.780 1.00 83.19 180 GLN A O 1
ATOM 1464 N N . ASN A 1 181 ? -26.210 5.517 14.021 1.00 81.50 181 ASN A N 1
ATOM 1465 C CA . ASN A 1 181 ? -27.407 5.023 13.339 1.00 81.50 181 ASN A CA 1
ATOM 1466 C C . ASN A 1 181 ? -27.472 3.488 13.251 1.00 81.50 181 ASN A C 1
ATOM 1468 O O . ASN A 1 181 ? -28.429 2.947 12.702 1.00 81.50 181 ASN A O 1
ATOM 1472 N N . SER A 1 182 ? -26.480 2.772 13.787 1.00 79.12 182 SER A N 1
ATOM 1473 C CA . SER A 1 182 ? -26.401 1.309 13.736 1.00 79.12 182 SER A CA 1
ATOM 1474 C C . SER A 1 182 ? -26.188 0.708 15.118 1.00 79.12 182 SER A C 1
ATOM 1476 O O . SER A 1 182 ? -25.447 1.264 15.927 1.00 79.12 182 SER A O 1
ATOM 1478 N N . LYS A 1 183 ? -26.743 -0.481 15.362 1.00 82.75 183 LYS A N 1
ATOM 1479 C CA . LYS A 1 183 ? -26.310 -1.300 16.497 1.00 82.75 183 LYS A CA 1
ATOM 1480 C C . LYS A 1 183 ? -24.898 -1.828 16.253 1.00 82.75 183 LYS A C 1
ATOM 1482 O O . LYS A 1 183 ? -24.566 -2.203 15.126 1.00 82.75 183 LYS A O 1
ATOM 1487 N N . PHE A 1 184 ? -24.087 -1.861 17.302 1.00 84.06 184 PHE A N 1
ATOM 1488 C CA . PHE A 1 184 ? -22.712 -2.328 17.222 1.00 84.06 184 PHE A CA 1
ATOM 1489 C C . PHE A 1 184 ? -22.263 -3.068 18.481 1.00 84.06 184 PHE A C 1
ATOM 1491 O O . PHE A 1 184 ? -22.793 -2.868 19.574 1.00 84.06 184 PHE A O 1
ATOM 1498 N N . GLU A 1 185 ? -21.254 -3.907 18.312 1.00 85.31 185 GLU A N 1
ATOM 1499 C CA . GLU A 1 185 ? -20.536 -4.601 19.375 1.00 85.31 185 GLU A CA 1
ATOM 1500 C C . GLU A 1 185 ? -19.075 -4.154 19.352 1.00 85.31 185 GLU A C 1
ATOM 1502 O O . GLU A 1 185 ? -18.501 -3.929 18.283 1.00 85.31 185 GLU A O 1
ATOM 1507 N N . ILE A 1 186 ? -18.470 -4.023 20.527 1.00 86.69 186 ILE A N 1
ATOM 1508 C CA . ILE A 1 186 ? -17.040 -3.753 20.656 1.00 86.69 186 ILE A CA 1
ATOM 1509 C C . ILE A 1 186 ? -16.339 -5.032 21.104 1.00 86.69 186 ILE A C 1
ATOM 1511 O O . ILE A 1 186 ? -16.796 -5.693 22.026 1.00 86.69 186 ILE A O 1
ATOM 1515 N N . GLN A 1 187 ? -15.209 -5.369 20.498 1.00 86.50 187 GLN A N 1
ATOM 1516 C CA . GLN A 1 187 ? -14.331 -6.423 20.992 1.00 86.50 187 GLN A CA 1
ATOM 1517 C C . GLN A 1 187 ? -12.987 -5.854 21.387 1.00 86.50 187 GLN A C 1
ATOM 1519 O O . GLN A 1 187 ? -12.447 -4.983 20.705 1.00 86.50 187 GLN A O 1
ATOM 1524 N N . LEU A 1 188 ? -12.472 -6.349 22.500 1.00 86.06 188 LEU A N 1
ATOM 1525 C CA . LEU A 1 188 ? -11.290 -5.823 23.147 1.00 86.06 188 LEU A CA 1
ATOM 1526 C C . LEU A 1 188 ? -10.275 -6.937 23.325 1.00 86.06 188 LEU A C 1
ATOM 1528 O O . LEU A 1 188 ? -10.604 -7.990 23.870 1.00 86.06 188 LEU A O 1
ATOM 1532 N N . ASP A 1 189 ? -9.060 -6.670 22.875 1.00 87.00 189 ASP A N 1
ATOM 1533 C CA . ASP A 1 189 ? -7.936 -7.594 22.954 1.00 87.00 189 ASP A CA 1
ATOM 1534 C C . ASP A 1 189 ? -6.755 -6.873 23.603 1.00 87.00 189 ASP A C 1
ATOM 1536 O O . ASP A 1 189 ? -6.338 -5.809 23.137 1.00 87.00 189 ASP A O 1
ATOM 1540 N N . GLU A 1 190 ? -6.269 -7.405 24.722 1.00 87.88 190 GLU A N 1
ATOM 1541 C CA . GLU A 1 190 ? -5.122 -6.857 25.441 1.00 87.88 190 GLU A CA 1
ATOM 1542 C C . GLU A 1 190 ? -3.917 -7.772 25.221 1.00 87.88 190 GLU A C 1
ATOM 1544 O O . GLU A 1 190 ? -3.909 -8.933 25.618 1.00 87.88 190 GLU A O 1
ATOM 1549 N N . SER A 1 191 ? -2.865 -7.229 24.617 1.00 87.56 191 SER A N 1
ATOM 1550 C CA . SER A 1 191 ? -1.610 -7.943 24.384 1.00 87.56 191 SER A CA 1
ATOM 1551 C C . SER A 1 191 ? -0.446 -7.242 25.081 1.00 87.56 191 SER A C 1
ATOM 1553 O O . SER A 1 191 ? -0.510 -6.048 25.375 1.00 87.56 191 SER A O 1
ATOM 1555 N N . LEU A 1 192 ? 0.632 -7.978 25.347 1.00 88.94 192 LEU A N 1
ATOM 1556 C CA . LEU A 1 192 ? 1.902 -7.407 25.792 1.00 88.94 192 LEU A CA 1
ATOM 1557 C C . LEU A 1 192 ? 2.890 -7.396 24.628 1.00 88.94 192 LEU A C 1
ATOM 1559 O O . LEU A 1 192 ? 3.024 -8.390 23.912 1.00 88.94 192 LEU A O 1
ATOM 1563 N N . ASP A 1 193 ? 3.610 -6.292 24.462 1.00 89.88 193 ASP A N 1
ATOM 1564 C CA . ASP A 1 193 ? 4.716 -6.232 23.513 1.00 89.88 193 ASP A CA 1
ATOM 1565 C C . ASP A 1 193 ? 6.007 -6.853 24.078 1.00 89.88 193 ASP A C 1
ATOM 1567 O O . ASP A 1 193 ? 6.081 -7.304 25.223 1.00 89.88 193 ASP A O 1
ATOM 1571 N N . ILE A 1 194 ? 7.068 -6.865 23.267 1.00 88.69 194 ILE A N 1
ATOM 1572 C CA . ILE A 1 194 ? 8.380 -7.404 23.664 1.00 88.69 194 ILE A CA 1
ATOM 1573 C C . ILE A 1 194 ? 9.042 -6.644 24.828 1.00 88.69 194 ILE A C 1
ATOM 1575 O O . ILE A 1 194 ? 9.998 -7.147 25.417 1.00 88.69 194 ILE A O 1
ATOM 1579 N N . ALA A 1 195 ? 8.570 -5.436 25.144 1.00 92.25 195 ALA A N 1
ATOM 1580 C CA . ALA A 1 195 ? 9.020 -4.615 26.261 1.00 92.25 195 ALA A CA 1
ATOM 1581 C C . ALA A 1 195 ? 8.086 -4.730 27.483 1.00 92.25 195 ALA A C 1
ATOM 1583 O O . ALA A 1 195 ? 8.259 -3.987 28.449 1.00 92.25 195 ALA A O 1
ATOM 1584 N N . ASN A 1 196 ? 7.132 -5.672 27.467 1.00 88.12 196 ASN A N 1
ATOM 1585 C CA . ASN A 1 196 ? 6.074 -5.837 28.464 1.00 88.12 196 ASN A CA 1
ATOM 1586 C C . ASN A 1 196 ? 5.168 -4.599 28.621 1.00 88.12 196 ASN A C 1
ATOM 1588 O O . ASN A 1 196 ? 4.580 -4.402 29.687 1.00 88.12 196 ASN A O 1
ATOM 1592 N N . ALA A 1 197 ? 5.039 -3.762 27.590 1.00 89.38 197 ALA A N 1
ATOM 1593 C CA . ALA A 1 197 ? 4.034 -2.708 27.560 1.00 89.38 197 ALA A CA 1
ATOM 1594 C C . ALA A 1 197 ? 2.692 -3.289 27.099 1.00 89.38 197 ALA A C 1
ATOM 1596 O O . ALA A 1 197 ? 2.634 -4.016 26.104 1.00 89.38 197 ALA A O 1
ATOM 1597 N N . SER A 1 198 ? 1.613 -2.967 27.817 1.00 87.12 198 SER A N 1
ATOM 1598 C CA . SER A 1 198 ? 0.268 -3.384 27.424 1.00 87.12 198 SER A CA 1
ATOM 1599 C C . SER A 1 198 ? -0.246 -2.564 26.244 1.00 87.12 198 SER A C 1
ATOM 1601 O O . SER A 1 198 ? -0.139 -1.336 26.203 1.00 87.12 198 SER A O 1
ATOM 1603 N N . GLN A 1 199 ? -0.810 -3.265 25.266 1.00 89.56 199 GLN A N 1
ATOM 1604 C CA . GLN A 1 199 ? -1.440 -2.714 24.076 1.00 89.56 199 GLN A CA 1
ATOM 1605 C C . GLN A 1 199 ? -2.887 -3.201 24.034 1.00 89.56 199 GLN A C 1
ATOM 1607 O O . GLN A 1 199 ? -3.132 -4.405 24.074 1.00 89.56 199 GLN A O 1
ATOM 1612 N N . LEU A 1 200 ? -3.833 -2.264 23.945 1.00 86.25 200 LEU A N 1
ATOM 1613 C CA . LEU A 1 200 ? -5.261 -2.558 23.845 1.00 86.25 200 LEU A CA 1
ATOM 1614 C C . LEU A 1 200 ? -5.738 -2.317 22.412 1.00 86.25 200 LEU A C 1
ATOM 1616 O O . LEU A 1 200 ? -5.699 -1.188 21.919 1.00 86.25 200 LEU A O 1
ATOM 1620 N N . LEU A 1 201 ? -6.228 -3.368 21.767 1.00 88.44 201 LEU A N 1
ATOM 1621 C CA . LEU A 1 201 ? -6.897 -3.308 20.476 1.00 88.44 201 LEU A CA 1
ATOM 1622 C C . LEU A 1 201 ? -8.410 -3.267 20.678 1.00 88.44 201 LEU A C 1
ATOM 1624 O O . LEU A 1 201 ? -8.972 -3.995 21.496 1.00 88.44 201 LEU A O 1
ATOM 1628 N N . VAL A 1 202 ? -9.069 -2.398 19.912 1.00 86.25 202 VAL A N 1
ATOM 1629 C CA . VAL A 1 202 ? -10.517 -2.190 19.955 1.00 86.25 202 VAL A CA 1
ATOM 1630 C C . VAL A 1 202 ? -11.086 -2.420 18.562 1.00 86.25 202 VAL A C 1
ATOM 1632 O O . VAL A 1 202 ? -10.817 -1.655 17.638 1.00 86.25 202 VAL A O 1
ATOM 1635 N N . TYR A 1 203 ? -11.901 -3.457 18.411 1.00 87.06 203 TYR A N 1
ATOM 1636 C CA . TYR A 1 203 ? -12.620 -3.763 17.180 1.00 87.06 203 TYR A CA 1
ATOM 1637 C C . TYR A 1 203 ? -14.081 -3.363 17.325 1.00 87.06 203 TYR A C 1
ATOM 1639 O O . TYR A 1 203 ? -14.727 -3.725 18.303 1.00 87.06 203 TYR A O 1
ATOM 1647 N N . VAL A 1 204 ? -14.631 -2.662 16.335 1.00 86.12 204 VAL A N 1
ATOM 1648 C CA . VAL A 1 204 ? -16.060 -2.331 16.301 1.00 86.12 204 VAL A CA 1
ATOM 1649 C C . VAL A 1 204 ? -16.738 -3.139 15.204 1.00 86.12 204 VAL A C 1
ATOM 1651 O O . VAL A 1 204 ? -16.397 -3.011 14.028 1.00 86.12 204 VAL A O 1
ATOM 1654 N N . ARG A 1 205 ? -17.709 -3.966 15.586 1.00 86.12 205 ARG A N 1
ATOM 1655 C CA . ARG A 1 205 ? -18.531 -4.775 14.682 1.00 86.12 205 ARG A CA 1
ATOM 1656 C C . ARG A 1 205 ? -19.900 -4.123 14.539 1.00 86.12 205 ARG A C 1
ATOM 1658 O O . ARG A 1 205 ? -20.604 -3.958 15.529 1.00 86.12 205 ARG A O 1
ATOM 1665 N N . TYR A 1 206 ? -20.281 -3.752 13.322 1.00 83.50 206 TYR A N 1
ATOM 1666 C CA . TYR A 1 206 ? -21.574 -3.134 13.026 1.00 83.50 206 TYR A CA 1
ATOM 1667 C C . TYR A 1 206 ? -22.027 -3.497 11.611 1.00 83.50 206 TYR A C 1
ATOM 1669 O O . TYR A 1 206 ? -21.212 -3.854 10.760 1.00 83.50 206 TYR A O 1
ATOM 1677 N N . CYS A 1 207 ? -23.331 -3.413 11.360 1.00 78.19 207 CYS A N 1
ATOM 1678 C CA . CYS A 1 207 ? -23.901 -3.689 10.043 1.00 78.19 207 CYS A CA 1
ATOM 1679 C C . CYS A 1 207 ? -23.984 -2.400 9.214 1.00 78.19 207 CYS A C 1
ATOM 1681 O O . CYS A 1 207 ? -24.516 -1.397 9.690 1.00 78.19 207 CYS A O 1
ATOM 1683 N N . TRP A 1 208 ? -23.498 -2.436 7.968 1.00 76.88 208 TRP A N 1
ATOM 1684 C CA . TRP A 1 208 ? -23.497 -1.297 7.042 1.00 76.88 208 TRP A CA 1
ATOM 1685 C C . TRP A 1 208 ? -23.972 -1.722 5.641 1.00 76.88 208 TRP A C 1
ATOM 1687 O O . TRP A 1 208 ? -23.439 -2.669 5.072 1.00 76.88 208 TRP A O 1
ATOM 1697 N N . GLU A 1 209 ? -24.985 -1.036 5.097 1.00 67.88 209 GLU A N 1
ATOM 1698 C CA . GLU A 1 209 ? -25.418 -1.103 3.682 1.00 67.88 209 GLU A CA 1
ATOM 1699 C C . GLU A 1 209 ? -25.687 -2.505 3.072 1.00 67.88 209 GLU A C 1
ATOM 1701 O O . GLU A 1 209 ? -25.441 -2.756 1.894 1.00 67.88 209 GLU A O 1
ATOM 1706 N N . GLY A 1 210 ? -26.300 -3.413 3.840 1.00 59.09 210 GLY A N 1
ATOM 1707 C CA . GLY A 1 210 ? -27.240 -4.404 3.286 1.00 59.09 210 GLY A CA 1
ATOM 1708 C C . GLY A 1 210 ? -26.703 -5.490 2.338 1.00 59.09 210 GLY A C 1
ATOM 1709 O O . GLY A 1 210 ? -27.471 -6.003 1.525 1.00 59.09 210 GLY A O 1
ATOM 1710 N N . ARG A 1 211 ? -25.435 -5.904 2.440 1.00 53.16 211 ARG A N 1
ATOM 1711 C CA . ARG A 1 211 ? -24.966 -7.176 1.853 1.00 53.16 211 ARG A CA 1
ATOM 1712 C C . ARG A 1 211 ? -24.413 -8.108 2.918 1.00 53.16 211 ARG A C 1
ATOM 1714 O O . ARG A 1 211 ? -23.210 -8.312 3.020 1.00 53.16 211 ARG A O 1
ATOM 1721 N N . THR A 1 212 ? -25.323 -8.703 3.668 1.00 52.84 212 THR A N 1
ATOM 1722 C CA . THR A 1 212 ? -25.051 -9.861 4.513 1.00 52.84 212 THR A CA 1
ATOM 1723 C C . THR A 1 212 ? -26.188 -10.854 4.305 1.00 52.84 212 THR A C 1
ATOM 1725 O O . THR A 1 212 ? -27.366 -10.528 4.460 1.00 52.84 212 THR A O 1
ATOM 1728 N N . THR A 1 213 ? -25.868 -12.055 3.836 1.00 48.75 213 THR A N 1
ATOM 1729 C CA . THR A 1 213 ? -26.854 -13.127 3.681 1.00 48.75 213 THR A CA 1
ATOM 1730 C C . THR A 1 213 ? -27.209 -13.683 5.055 1.00 48.75 213 THR A C 1
ATOM 1732 O O . THR A 1 213 ? -26.351 -14.269 5.695 1.00 48.75 213 THR A O 1
ATOM 1735 N N . GLY A 1 214 ? -28.473 -13.518 5.464 1.00 49.59 214 GLY A N 1
ATOM 1736 C CA . GLY A 1 214 ? -29.287 -14.363 6.364 1.00 49.59 214 GLY A CA 1
ATOM 1737 C C . GLY A 1 214 ? -28.796 -14.726 7.778 1.00 49.59 214 GLY A C 1
ATOM 1738 O O . GLY A 1 214 ? -29.567 -14.620 8.725 1.00 49.59 214 GLY A O 1
ATOM 1739 N N . GLU A 1 215 ? -27.553 -15.170 7.935 1.00 46.25 215 GLU A N 1
ATOM 1740 C CA . GLU A 1 215 ? -26.992 -15.788 9.144 1.00 46.25 215 GLU A CA 1
ATOM 1741 C C . GLU A 1 215 ? -26.070 -14.822 9.918 1.00 46.25 215 GLU A C 1
ATOM 1743 O O . GLU A 1 215 ? -25.980 -14.885 11.143 1.00 46.25 215 GLU A O 1
ATOM 1748 N N . ASP A 1 216 ? -25.491 -13.834 9.228 1.00 49.84 216 ASP A N 1
ATOM 1749 C CA . ASP A 1 216 ? -24.519 -12.876 9.782 1.00 49.84 216 ASP A CA 1
ATOM 1750 C C . ASP A 1 216 ? -25.124 -11.826 10.746 1.00 49.84 216 ASP A C 1
ATOM 1752 O O . ASP A 1 216 ? -24.386 -11.092 11.403 1.00 49.84 216 ASP A O 1
ATOM 1756 N N . LEU A 1 217 ? -26.460 -11.735 10.848 1.00 46.00 217 LEU A N 1
ATOM 1757 C CA . LEU A 1 217 ? -27.182 -10.755 11.685 1.00 46.00 217 LEU A CA 1
ATOM 1758 C C . LEU A 1 217 ? -27.956 -11.363 12.873 1.00 46.00 217 LEU A C 1
ATOM 1760 O O . LEU A 1 217 ? -28.520 -10.620 13.675 1.00 46.00 217 LEU A O 1
ATOM 1764 N N . PHE A 1 218 ? -28.031 -12.691 13.019 1.00 41.06 218 PHE A N 1
ATOM 1765 C CA . PHE A 1 218 ? -29.051 -13.337 13.869 1.00 41.06 218 PHE A CA 1
ATOM 1766 C C . PHE A 1 218 ? -28.811 -13.256 15.399 1.00 41.06 218 PHE A C 1
ATOM 1768 O O . PHE A 1 218 ? -29.465 -13.957 16.169 1.00 41.06 218 PHE A O 1
ATOM 1775 N N . ARG A 1 219 ? -27.888 -12.424 15.902 1.00 44.50 219 ARG A N 1
ATOM 1776 C CA . ARG A 1 219 ? -27.606 -12.324 17.355 1.00 44.50 219 ARG A CA 1
ATOM 1777 C C . ARG A 1 219 ? -27.493 -10.918 17.939 1.00 44.50 219 ARG A C 1
ATOM 1779 O O . ARG A 1 219 ? -27.159 -10.795 19.115 1.00 44.50 219 ARG A O 1
ATOM 1786 N N . THR A 1 220 ? -27.842 -9.862 17.214 1.00 46.47 220 THR A N 1
ATOM 1787 C CA . THR A 1 220 ? -28.062 -8.559 17.861 1.00 46.47 220 THR A CA 1
ATOM 1788 C C . THR A 1 220 ? -29.480 -8.532 18.422 1.00 46.47 220 THR A C 1
ATOM 1790 O O . THR A 1 220 ? -30.404 -8.077 17.758 1.00 46.47 220 THR A O 1
ATOM 1793 N N . GLN A 1 221 ? -29.663 -9.103 19.617 1.00 45.22 221 GLN A N 1
ATOM 1794 C CA . GLN A 1 221 ? -30.930 -9.025 20.344 1.00 45.22 221 GLN A CA 1
ATOM 1795 C C . GLN A 1 221 ? -31.342 -7.558 20.500 1.00 45.22 221 GLN A C 1
ATOM 1797 O O . GLN A 1 221 ? -30.524 -6.708 20.862 1.00 45.22 221 GLN A O 1
ATOM 1802 N N . ASP A 1 222 ? -32.614 -7.295 20.204 1.00 42.72 222 ASP A N 1
ATOM 1803 C CA . ASP A 1 222 ? -33.297 -6.019 20.380 1.00 42.72 222 ASP A CA 1
ATOM 1804 C C . ASP A 1 222 ? -33.162 -5.525 21.823 1.00 42.72 222 ASP A C 1
ATOM 1806 O O . ASP A 1 222 ? -33.971 -5.827 22.700 1.00 42.72 222 ASP A O 1
ATOM 1810 N N . LEU A 1 223 ? -32.115 -4.745 22.073 1.00 43.22 223 LEU A N 1
ATOM 1811 C CA . LEU A 1 223 ? -31.949 -3.995 23.305 1.00 43.22 223 LEU A CA 1
ATOM 1812 C C . LEU A 1 223 ? -32.318 -2.531 23.028 1.00 43.22 223 LEU A C 1
ATOM 1814 O O . LEU A 1 223 ? -31.627 -1.837 22.261 1.00 43.22 223 LEU A O 1
ATOM 1818 N N . PRO A 1 224 ? -33.429 -2.040 23.602 1.00 38.91 224 PRO A N 1
ATOM 1819 C CA . PRO A 1 224 ? -33.838 -0.657 23.443 1.00 38.91 224 PRO A CA 1
ATOM 1820 C C . PRO A 1 224 ? -32.939 0.253 24.289 1.00 38.91 224 PRO A C 1
ATOM 1822 O O . PRO A 1 224 ? -32.662 -0.034 25.451 1.00 38.91 224 PRO A O 1
ATOM 1825 N N . GLY A 1 225 ? -32.495 1.369 23.702 1.00 50.62 225 GLY A N 1
ATOM 1826 C CA . GLY A 1 225 ? -31.955 2.512 24.451 1.00 50.62 225 GLY A CA 1
ATOM 1827 C C . GLY A 1 225 ? -30.587 3.032 24.009 1.00 50.62 225 GLY A C 1
ATOM 1828 O O . GLY A 1 225 ? -30.369 4.236 24.073 1.00 50.62 225 GLY A O 1
ATOM 1829 N N . HIS A 1 226 ? -29.686 2.180 23.509 1.00 63.44 226 HIS A N 1
ATOM 1830 C CA . HIS A 1 226 ? -28.329 2.590 23.115 1.00 63.44 226 HIS A CA 1
ATOM 1831 C C . HIS A 1 226 ? -27.786 1.748 21.951 1.00 63.44 226 HIS A C 1
ATOM 1833 O O . HIS A 1 226 ? -28.220 0.614 21.738 1.00 63.44 226 HIS A O 1
ATOM 1839 N N . ASN A 1 227 ? -26.862 2.309 21.165 1.00 74.56 227 ASN A N 1
ATOM 1840 C CA . ASN A 1 227 ? -26.354 1.666 19.947 1.00 74.56 227 ASN A CA 1
ATOM 1841 C C . ASN A 1 227 ? -25.316 0.570 20.220 1.00 74.56 227 ASN A C 1
ATOM 1843 O O . ASN A 1 227 ? -25.258 -0.397 19.466 1.00 74.56 227 ASN A O 1
ATOM 1847 N N . CYS A 1 228 ? -24.553 0.671 21.312 1.00 77.88 228 CYS A N 1
ATOM 1848 C CA . CYS A 1 228 ? -23.684 -0.417 21.754 1.00 77.88 228 CYS A CA 1
ATOM 1849 C C . CYS A 1 228 ? -24.534 -1.508 22.415 1.00 77.88 228 CYS A C 1
ATOM 1851 O O . CYS A 1 228 ? -25.201 -1.242 23.415 1.00 77.88 228 CYS A O 1
ATOM 1853 N N . VAL A 1 229 ? -24.528 -2.718 21.857 1.00 82.69 229 VAL A N 1
ATOM 1854 C CA . VAL A 1 229 ? -25.320 -3.853 22.364 1.00 82.69 229 VAL A CA 1
ATOM 1855 C C . VAL A 1 229 ? -24.467 -4.910 23.057 1.00 82.69 229 VAL A C 1
ATOM 1857 O O . VAL A 1 229 ? -24.994 -5.682 23.858 1.00 82.69 229 VAL A O 1
ATOM 1860 N N . GLY A 1 230 ? -23.154 -4.922 22.809 1.00 82.94 230 GLY A N 1
ATOM 1861 C CA . GLY A 1 230 ? -22.268 -5.912 23.405 1.00 82.94 230 GLY A CA 1
ATOM 1862 C C . GLY A 1 230 ? -20.804 -5.495 23.518 1.00 82.94 230 GLY A C 1
ATOM 1863 O O . GLY A 1 230 ? -20.329 -4.631 22.778 1.00 82.94 230 GLY A O 1
ATOM 1864 N N . VAL A 1 231 ? -20.102 -6.139 24.452 1.00 81.31 231 VAL A N 1
ATOM 1865 C CA . VAL A 1 231 ? -18.646 -6.069 24.617 1.00 81.31 231 VAL A CA 1
ATOM 1866 C C . VAL A 1 231 ? -18.058 -7.476 24.756 1.00 81.31 231 VAL A C 1
ATOM 1868 O O . VAL A 1 231 ? -18.314 -8.158 25.752 1.00 81.31 231 VAL A O 1
ATOM 1871 N N . GLY A 1 232 ? -17.246 -7.875 23.780 1.00 84.31 232 GLY A N 1
ATOM 1872 C CA . GLY A 1 232 ? -16.448 -9.099 23.796 1.00 84.31 232 GLY A CA 1
ATOM 1873 C C . GLY A 1 232 ? -15.032 -8.852 24.319 1.00 84.31 232 GLY A C 1
ATOM 1874 O O . GLY A 1 232 ? -14.430 -7.818 24.028 1.00 84.31 232 GLY A O 1
ATOM 1875 N N . THR A 1 233 ? -14.490 -9.793 25.086 1.00 82.62 233 THR A N 1
ATOM 1876 C CA . THR A 1 233 ? -13.105 -9.751 25.593 1.00 82.62 233 THR A CA 1
ATOM 1877 C C . THR A 1 233 ? -12.457 -11.123 25.448 1.00 82.62 233 THR A C 1
ATOM 1879 O O . THR A 1 233 ? -13.170 -12.112 25.538 1.00 82.62 233 THR A O 1
ATOM 1882 N N . ASP A 1 234 ? -11.135 -11.198 25.319 1.00 81.06 234 ASP A N 1
ATOM 1883 C CA . ASP A 1 234 ? -10.352 -12.447 25.204 1.00 81.06 234 ASP A CA 1
ATOM 1884 C C . ASP A 1 234 ? -10.377 -13.366 26.449 1.00 81.06 234 ASP A C 1
ATOM 1886 O O . ASP A 1 234 ? -9.752 -14.427 26.477 1.00 81.06 234 ASP A O 1
ATOM 1890 N N . GLY A 1 235 ? -11.083 -12.961 27.505 1.00 78.50 235 GLY A N 1
ATOM 1891 C CA . GLY A 1 235 ? -11.184 -13.718 28.743 1.00 78.50 235 GLY A CA 1
ATOM 1892 C C . GLY A 1 235 ? -10.097 -13.396 29.770 1.00 78.50 235 GLY A C 1
ATOM 1893 O O . GLY A 1 235 ? -10.170 -13.923 30.885 1.00 78.50 235 GLY A O 1
ATOM 1894 N N . ALA A 1 236 ? -9.134 -12.514 29.466 1.00 81.06 236 ALA A N 1
ATOM 1895 C CA . ALA A 1 236 ? -8.067 -12.153 30.395 1.00 81.06 236 ALA A CA 1
ATOM 1896 C C . ALA A 1 236 ? -8.634 -11.686 31.745 1.00 81.06 236 ALA A C 1
ATOM 1898 O O . ALA A 1 236 ? -9.628 -10.959 31.814 1.00 81.06 236 ALA A O 1
ATOM 1899 N N . ALA A 1 237 ? -7.996 -12.083 32.852 1.00 78.56 237 ALA A N 1
ATOM 1900 C CA . ALA A 1 237 ? -8.502 -11.800 34.201 1.00 78.56 237 ALA A CA 1
ATOM 1901 C C . ALA A 1 237 ? -8.657 -10.290 34.480 1.00 78.56 237 ALA A C 1
ATOM 1903 O O . ALA A 1 237 ? -9.547 -9.875 35.228 1.00 78.56 237 ALA A O 1
ATOM 1904 N N . VAL A 1 238 ? -7.816 -9.466 33.845 1.00 76.69 238 VAL A N 1
ATOM 1905 C CA . VAL A 1 238 ? -7.881 -7.997 33.893 1.00 76.69 238 VAL A CA 1
ATOM 1906 C C . VAL A 1 238 ? -9.133 -7.464 33.180 1.00 76.69 238 VAL A C 1
ATOM 1908 O O . VAL A 1 238 ? -9.713 -6.471 33.614 1.00 76.69 238 VAL A O 1
ATOM 1911 N N . MET A 1 239 ? -9.620 -8.165 32.156 1.00 82.94 239 MET A N 1
ATOM 1912 C CA . MET A 1 239 ? -10.789 -7.791 31.356 1.00 82.94 239 MET A CA 1
ATOM 1913 C C . MET A 1 239 ? -12.102 -8.330 31.945 1.00 82.94 239 MET A C 1
ATOM 1915 O O . MET A 1 239 ? -13.113 -7.622 31.959 1.00 82.94 239 MET A O 1
ATOM 1919 N N . THR A 1 240 ? -12.085 -9.541 32.512 1.00 80.56 240 THR A N 1
ATOM 1920 C CA . THR A 1 240 ? -13.280 -10.268 32.989 1.00 80.56 240 THR A CA 1
ATOM 1921 C C . THR A 1 240 ? -13.506 -10.234 34.503 1.00 80.56 240 THR A C 1
ATOM 1923 O O . THR A 1 240 ? -14.524 -10.736 34.985 1.00 80.56 240 THR A O 1
ATOM 1926 N N . GLY A 1 241 ? -12.595 -9.632 35.275 1.00 78.56 241 GLY A N 1
ATOM 1927 C CA . GLY A 1 241 ? -12.681 -9.578 36.736 1.00 78.56 241 GLY A CA 1
ATOM 1928 C C . GLY A 1 241 ? -14.016 -9.024 37.257 1.00 78.56 241 GLY A C 1
ATOM 1929 O O . GLY A 1 241 ? -14.454 -7.942 36.875 1.00 78.56 241 GLY A O 1
ATOM 1930 N N . SER A 1 242 ? -14.642 -9.731 38.201 1.00 72.81 242 SER A N 1
ATOM 1931 C CA . SER A 1 242 ? -16.012 -9.456 38.677 1.00 72.81 242 SER A CA 1
ATOM 1932 C C . SER A 1 242 ? -16.207 -8.123 39.410 1.00 72.81 242 SER A C 1
ATOM 1934 O O . SER A 1 242 ? -17.332 -7.636 39.498 1.00 72.81 242 SER A O 1
ATOM 1936 N N . LYS A 1 243 ? -15.131 -7.539 39.951 1.00 70.81 243 LYS A N 1
ATOM 1937 C CA . LYS A 1 243 ? -15.162 -6.265 40.696 1.00 70.81 243 LYS A CA 1
ATOM 1938 C C . LYS A 1 243 ? -14.402 -5.136 40.005 1.00 70.81 243 LYS A C 1
ATOM 1940 O O . LYS A 1 243 ? -14.794 -3.982 40.118 1.00 70.81 243 LYS A O 1
ATOM 1945 N N . SER A 1 244 ? -13.296 -5.461 39.339 1.00 75.75 244 SER A N 1
ATOM 1946 C CA . SER A 1 244 ? -12.363 -4.479 38.774 1.00 75.75 244 SER A CA 1
ATOM 1947 C C . SER A 1 244 ? -12.175 -4.597 37.266 1.00 75.75 244 SER A C 1
ATOM 1949 O O . SER A 1 244 ? -11.576 -3.688 36.690 1.00 75.75 244 SER A O 1
ATOM 1951 N N . GLY A 1 245 ? -12.669 -5.674 36.650 1.00 79.44 245 GLY A N 1
ATOM 1952 C CA . GLY A 1 245 ? -12.494 -5.940 35.231 1.00 79.44 245 GLY A CA 1
ATOM 1953 C C . GLY A 1 245 ? -13.316 -5.005 34.359 1.00 79.44 245 GLY A C 1
ATOM 1954 O O . GLY A 1 245 ? -14.346 -4.467 34.780 1.00 79.44 245 GLY A O 1
ATOM 1955 N N . LEU A 1 246 ? -12.856 -4.802 33.130 1.00 79.75 246 LEU A N 1
ATOM 1956 C CA . LEU A 1 246 ? -13.499 -3.897 32.188 1.00 79.75 246 LEU A CA 1
ATOM 1957 C C . LEU A 1 246 ? -14.964 -4.269 31.928 1.00 79.75 246 LEU A C 1
ATOM 1959 O O . LEU A 1 246 ? -15.824 -3.393 31.974 1.00 79.75 246 LEU A O 1
ATOM 1963 N N . ALA A 1 247 ? -15.267 -5.557 31.760 1.00 80.19 247 ALA A N 1
ATOM 1964 C CA . ALA A 1 247 ? -16.635 -6.045 31.596 1.00 80.19 247 ALA A CA 1
ATOM 1965 C C . ALA A 1 247 ? -17.549 -5.650 32.774 1.00 80.19 247 ALA A C 1
ATOM 1967 O O . ALA A 1 247 ? -18.697 -5.249 32.571 1.00 80.19 247 ALA A O 1
ATOM 1968 N N . ALA A 1 248 ? -17.039 -5.714 34.010 1.00 80.62 248 ALA A N 1
ATOM 1969 C CA . ALA A 1 248 ? -17.784 -5.306 35.199 1.00 80.62 248 ALA A CA 1
ATOM 1970 C C . ALA A 1 248 ? -18.033 -3.787 35.224 1.00 80.62 248 ALA A C 1
ATOM 1972 O O . ALA A 1 248 ? -19.143 -3.351 35.529 1.00 80.62 248 ALA A O 1
ATOM 1973 N N . ARG A 1 249 ? -17.035 -2.981 34.835 1.00 81.75 249 ARG A N 1
ATOM 1974 C CA . ARG A 1 249 ? -17.163 -1.514 34.743 1.00 81.75 249 ARG A CA 1
ATOM 1975 C C . ARG A 1 249 ? -18.137 -1.083 33.647 1.00 81.75 249 ARG A C 1
ATOM 1977 O O . ARG A 1 249 ? -18.954 -0.195 33.879 1.00 81.75 249 ARG A O 1
ATOM 1984 N N . VAL A 1 250 ? -18.092 -1.733 32.483 1.00 81.25 250 VAL A N 1
ATOM 1985 C CA . VAL A 1 250 ? -19.035 -1.489 31.381 1.00 81.25 250 VAL A CA 1
ATOM 1986 C C . VAL A 1 250 ? -20.461 -1.795 31.830 1.00 81.25 250 VAL A C 1
ATOM 1988 O O . VAL A 1 250 ? -21.334 -0.955 31.646 1.00 81.25 250 VAL A O 1
ATOM 1991 N N . LYS A 1 251 ? -20.699 -2.929 32.503 1.00 81.06 251 LYS A N 1
ATOM 1992 C CA . LYS A 1 251 ? -22.025 -3.262 33.053 1.00 81.06 251 LYS A CA 1
ATOM 1993 C C . LYS A 1 251 ? -22.504 -2.275 34.118 1.00 81.06 251 LYS A C 1
ATOM 1995 O O . LYS A 1 251 ? -23.699 -2.019 34.202 1.00 81.06 251 LYS A O 1
ATOM 2000 N N . GLN A 1 252 ? -21.603 -1.712 34.921 1.00 82.38 252 GLN A N 1
ATOM 2001 C CA . GLN A 1 252 ? -21.965 -0.693 35.908 1.00 82.38 252 GLN A CA 1
ATOM 2002 C C . GLN A 1 252 ? -22.409 0.620 35.244 1.00 82.38 252 GLN A C 1
ATOM 2004 O O . GLN A 1 252 ? -23.372 1.235 35.697 1.00 82.38 252 GLN A O 1
ATOM 2009 N N . ALA A 1 253 ? -21.722 1.046 34.180 1.00 80.00 253 ALA A N 1
ATOM 2010 C CA . ALA A 1 253 ? -22.045 2.272 33.448 1.00 80.00 253 ALA A CA 1
ATOM 2011 C C . ALA A 1 253 ? -23.241 2.103 32.492 1.00 80.00 253 ALA A C 1
ATOM 2013 O O . ALA A 1 253 ? -24.021 3.031 32.295 1.00 80.00 253 ALA A O 1
ATOM 2014 N N . ALA A 1 254 ? -23.382 0.918 31.900 1.00 80.31 254 ALA A N 1
ATOM 2015 C CA . ALA A 1 254 ? -24.364 0.593 30.879 1.00 80.31 254 ALA A CA 1
ATOM 2016 C C . ALA A 1 254 ? -24.900 -0.840 31.095 1.00 80.31 254 ALA A C 1
ATOM 2018 O O . ALA A 1 254 ? -24.460 -1.779 30.428 1.00 80.31 254 ALA A O 1
ATOM 2019 N N . PRO A 1 255 ? -25.881 -1.030 32.003 1.00 83.19 255 PRO A N 1
ATOM 2020 C CA . PRO A 1 255 ? -26.366 -2.361 32.398 1.00 83.19 255 PRO A CA 1
ATOM 2021 C C . PRO A 1 255 ? -27.013 -3.179 31.276 1.00 83.19 255 PRO A C 1
ATOM 2023 O O . PRO A 1 255 ? -27.147 -4.392 31.398 1.00 83.19 255 PRO A O 1
ATOM 2026 N N . HIS A 1 256 ? -27.428 -2.517 30.195 1.00 80.75 256 HIS A N 1
ATOM 2027 C CA . HIS A 1 256 ? -28.027 -3.152 29.024 1.00 80.75 256 HIS A CA 1
ATOM 2028 C C . HIS A 1 256 ? -26.989 -3.830 28.116 1.00 80.75 256 HIS A C 1
ATOM 2030 O O . HIS A 1 256 ? -27.376 -4.647 27.292 1.00 80.75 256 HIS A O 1
ATOM 2036 N N . ILE A 1 257 ? -25.693 -3.511 28.233 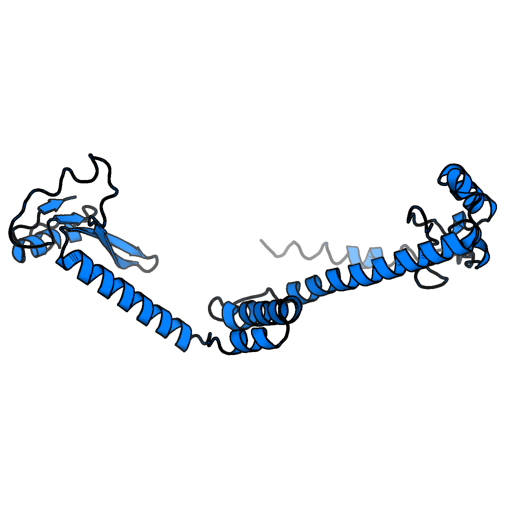1.00 81.38 257 ILE A N 1
ATOM 2037 C CA . ILE A 1 257 ? -24.654 -4.088 27.372 1.00 81.38 257 ILE A CA 1
ATOM 2038 C C . ILE A 1 257 ? -24.393 -5.543 27.771 1.00 81.38 257 ILE A C 1
ATOM 2040 O O . ILE A 1 257 ? -24.033 -5.849 28.914 1.00 81.38 257 ILE A O 1
ATOM 2044 N N . VAL A 1 258 ? -24.520 -6.448 26.801 1.00 84.38 258 VAL A N 1
ATOM 2045 C CA . VAL A 1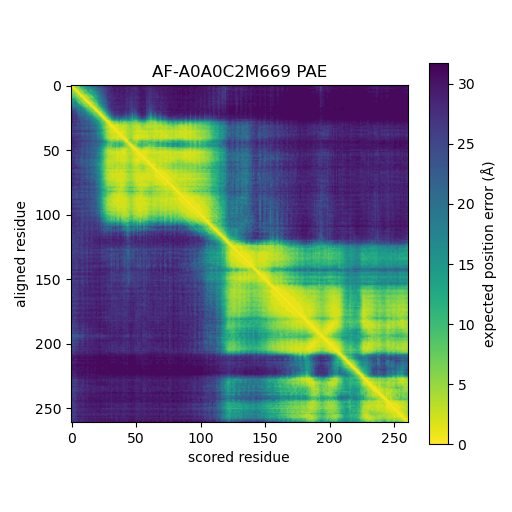 258 ? -24.174 -7.861 26.977 1.00 84.38 258 VAL A CA 1
ATOM 2046 C C . VAL A 1 258 ? -22.655 -8.005 26.958 1.00 84.38 258 VAL A C 1
ATOM 2048 O O . VAL A 1 258 ? -21.992 -7.479 26.075 1.00 84.38 258 VAL A O 1
ATOM 2051 N N . SER A 1 259 ? -22.077 -8.721 27.920 1.00 79.06 259 SER A N 1
ATOM 2052 C CA . SER A 1 259 ? -20.639 -9.012 27.903 1.00 79.06 259 SER A CA 1
ATOM 2053 C C . SER A 1 259 ? -20.404 -10.482 27.601 1.00 79.06 259 SER A C 1
ATOM 2055 O O . SER A 1 259 ? -21.012 -11.339 28.248 1.00 79.06 259 SER A O 1
ATOM 2057 N N . THR A 1 260 ? -19.537 -10.744 26.629 1.00 77.44 260 THR A N 1
ATOM 2058 C CA . THR A 1 260 ? -19.171 -12.070 26.127 1.00 77.44 260 THR A CA 1
ATOM 2059 C C . THR A 1 260 ? -17.666 -12.314 26.293 1.00 77.44 260 THR A C 1
ATOM 2061 O O . THR A 1 260 ? -16.870 -11.373 26.353 1.00 77.44 260 THR A O 1
ATOM 2064 N N . GLN A 1 261 ? -17.303 -13.591 26.426 1.00 68.00 261 GLN A N 1
ATOM 2065 C CA . GLN A 1 261 ? -15.930 -14.104 26.366 1.00 68.00 261 GLN A CA 1
ATOM 2066 C C . GLN A 1 261 ? -15.770 -14.889 25.066 1.00 68.00 261 GLN A C 1
ATOM 2068 O O . GLN A 1 261 ? -16.784 -15.508 24.658 1.00 68.00 261 GLN A O 1
#

Solvent-accessible surface area (backbone atoms only — not comparable to full-atom values): 15814 Å² total; per-residue (Å²): 140,84,85,76,78,75,67,72,66,60,61,62,62,63,66,68,74,75,75,76,95,72,79,86,69,79,73,83,72,68,71,79,58,84,71,43,30,64,57,33,32,44,61,88,77,50,77,85,43,61,39,26,30,52,82,82,66,47,76,41,57,59,86,42,70,43,67,72,49,39,50,46,50,30,53,75,77,41,56,90,55,71,87,55,58,50,67,58,38,53,52,39,41,52,53,50,54,55,50,52,52,54,50,52,57,62,55,54,55,53,59,65,68,63,74,68,79,77,80,88,50,88,81,48,44,54,60,75,45,51,48,54,53,51,31,55,51,30,36,73,76,69,32,65,81,54,23,55,61,57,71,67,60,78,60,50,68,71,51,47,52,48,50,53,51,54,51,50,50,50,54,47,51,52,48,52,62,48,47,76,76,27,59,29,32,38,35,42,44,79,46,67,49,100,85,70,48,80,43,79,47,77,46,80,50,66,77,74,92,86,84,69,76,85,68,85,65,80,77,76,71,93,62,87,91,57,43,65,50,32,40,36,35,84,58,47,67,71,42,58,24,84,84,80,5,52,52,37,53,47,35,71,76,39,70,81,40,45,73,46,108

Foldseek 3Di:
DPPPPPPPVVVVVVVVVPPDPDDPPVPPQDFDDPVLLLLQWDDLDDSPHFIARLPVRDGDHSVCNPPVNSNVCSCVVPVVCNPPGSVVSVVSSVVVNVVVVVVVVVVVVVVVLPPPPPPPDPLCCCVPRVLVVVLVVCCVPVNDVVSVVSVPDDSPSVVVVVVVVVVVVVVVVVVVVVLVPWAKEKEWEWDADPVRDIDIDIDIDTDDDDPDPDPPPPPQPDDPDHRYAEYEYPPPCCQPPCPRHVVNVCCVVPVRYHYYD

Sequence (261 aa):
MDKYLKRKAYQNLEDSKNIGAKDELKRKRRKYDPQYISLGVSTVGSDDDPPLCVVCLQKLSNESMKPAKLKRHFTTMHSELISKPKHYFERQKELYLKQKSKLMFCTTLNEKVLRESTFQKPHTIAEELILPSAIDMCEVVLRSNYSQKLKAITLSDNTVSRRIVDMSEDVLCQLIARLQNSKFEIQLDESLDIANASQLLVYVRYCWEGRTTGEDLFRTQDLPGHNCVGVGTDGAAVMTGSKSGLAARVKQAAPHIVSTQ

Secondary structure (DSSP, 8-state):
--SSSSSHHHHTTTGGGSS--S------PPPP-GGGGGGTEE-SSSTTSPPEETTT-PBPPGGGGSHHHHHHHHHHH-GGGTT--HHHHHHHHHHHHHHHHHHHHHHHHHHHHHTT-----TTTHIIIIIHHHHHHHHHHHH-HHHHHHHHT----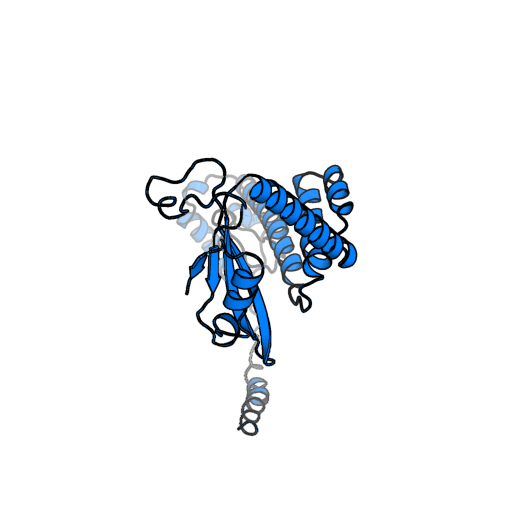HHHHHHHHHHHHHHHHHHHHHHHTTS-EEEEEEEEE-TT--EEEEEEEEE--TT---TTTTTT----SS-SEEEEEE---HHHH-TTTSHHHHHHHH-TT-EEE-

pLDDT: mean 75.54, std 17.69, range [35.38, 96.38]

Mean predicted aligned error: 19.58 Å

Nearest PDB structures (foldseek):
  5d3d-assembly1_A  TM=5.795E-01  e=7.539E+00  Staphylococcus aureus subsp. aureus NCTC 8325
  6byh-assembly3_C  TM=4.470E-01  e=4.645E+00  Homo sapiens
  7ane-assembly1_Ap  TM=1.363E-01  e=6.693E-01  Leishmania major

Radius of gyration: 38.05 Å; Cα contacts (8 Å, |Δi|>4): 243; chains: 1; bounding box: 90×43×96 Å

Organism: Thelohanellus kitauei (NCBI:txid669202)